Protein AF-A0A5B7B7V0-F1 (afdb_monomer)

Solvent-accessible surface area (backbone atoms only — not comparable to full-atom values): 12268 Å² total; per-residue (Å²): 133,89,90,82,92,86,88,84,83,76,80,81,76,67,86,76,75,81,73,83,50,69,68,58,54,51,52,48,46,51,50,31,51,53,48,40,46,51,37,40,53,49,65,74,68,62,72,91,55,69,69,63,52,53,52,39,42,51,50,38,41,51,34,27,50,54,42,43,52,53,48,51,54,25,44,77,69,65,60,34,46,66,50,50,47,60,59,25,66,42,49,67,51,42,58,43,50,74,74,48,63,55,96,53,45,32,54,52,35,44,45,57,39,52,50,28,29,33,40,39,72,60,61,34,74,69,58,62,66,47,55,48,38,30,46,75,46,41,44,65,57,34,42,73,22,35,39,53,46,63,70,77,35,90,83,61,59,65,65,52,37,25,50,6,43,27,45,50,44,74,68,44,60,66,74,59,35,50,57,53,46,55,55,47,50,60,47,38,77,75,50,48,88,35,28,74,72,40,60,70,41,45,56,52,50,51,48,60,60,52,53,54,48,51,58,57,63,76,73,108

InterPro domains:
  IPR038920 At3g056750-like [PTHR31060] (1-217)
  IPR058039 At3g05675-like, ankyrin-like domain [PF25553] (16-212)

Sequence (220 aa):
SRLLREDTSQPNNYSNRLDISKDTLYHLCHRCLSALILCLSEATCVDESRQDRGVLMGEIAREADNMQWIVDILIDKKMGDEFVKLWADQKELAILHSKIPTMYRHEISRITAQLCIAIGRGHILVPKDTRYSLLSTWLEALYEDFGWMRRACRSIDKKLVEDGLSQTILTLPLPQQQAILLNWF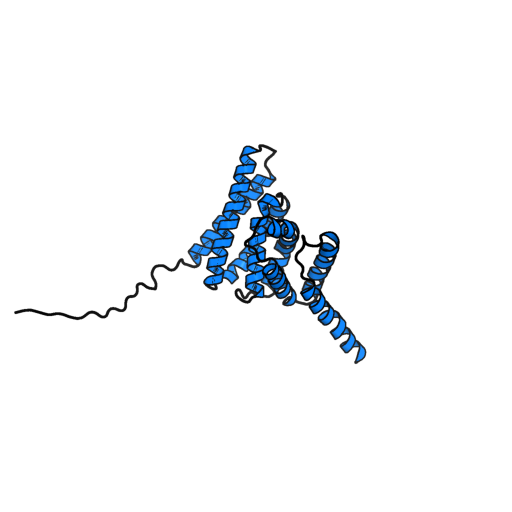DRFLNKGDDCPNIQRAFEVWWRRAFIRQYVAESQL

Foldseek 3Di:
DDDDDDDDDDPPPVVVPPDDDPVNLVVLLVVLVVLLLVLLVCLLVDDDPVVVNVVSLVSNLVSLVSNLVSLVVCLVVLNCQVVLQVQLPPQSSLVSLVRDPLLSNLSNLVSLLVVLLCVLVVSHDYDLVSLLSSCVRRVVVNFQNQLVCVPVDPPDDLVSSLSSNLSSLLPHPLVSNVVVLVVLVVSCVVPPPSGRPNVVSVVVSVCVPPVVVVVVVVVD

Structure (mmCIF, N/CA/C/O backbone):
data_AF-A0A5B7B7V0-F1
#
_entry.id   AF-A0A5B7B7V0-F1
#
loop_
_atom_site.group_PDB
_atom_site.id
_atom_site.type_symbol
_atom_site.label_atom_id
_atom_site.label_alt_id
_atom_site.label_comp_id
_atom_site.label_asym_id
_atom_site.label_entity_id
_atom_site.label_seq_id
_atom_site.pdbx_PDB_ins_code
_atom_site.Cartn_x
_atom_site.Cartn_y
_atom_site.Cartn_z
_atom_site.occupancy
_atom_site.B_iso_or_equiv
_atom_site.auth_seq_id
_atom_site.auth_comp_id
_atom_site.auth_asym_id
_atom_site.auth_atom_id
_atom_site.pdbx_PDB_model_num
ATOM 1 N N . SER A 1 1 ? 38.776 -30.458 58.901 1.00 41.88 1 SER A N 1
ATOM 2 C CA . SER A 1 1 ? 37.794 -30.793 57.849 1.00 41.88 1 SER A CA 1
ATOM 3 C C . SER A 1 1 ? 36.673 -29.775 57.928 1.00 41.88 1 SER A C 1
ATOM 5 O O . SER A 1 1 ? 36.082 -29.704 58.989 1.00 41.88 1 SER A O 1
ATOM 7 N N . ARG A 1 2 ? 36.458 -28.789 57.042 1.00 46.88 2 ARG A N 1
ATOM 8 C CA . ARG A 1 2 ? 36.319 -28.751 55.566 1.00 46.88 2 ARG A CA 1
ATOM 9 C C . ARG A 1 2 ? 35.340 -29.789 55.001 1.00 46.88 2 ARG A C 1
ATOM 11 O O . ARG A 1 2 ? 35.574 -30.966 55.255 1.00 46.88 2 ARG A O 1
ATOM 18 N N . LEU A 1 3 ? 34.410 -29.279 54.160 1.00 43.53 3 LEU A N 1
ATOM 19 C CA . LEU A 1 3 ? 33.407 -29.908 53.254 1.00 43.53 3 LEU A CA 1
ATOM 20 C C . LEU A 1 3 ? 31.960 -29.852 53.809 1.00 43.53 3 LEU A C 1
ATOM 22 O O . LEU A 1 3 ? 31.780 -30.257 54.947 1.00 43.53 3 LEU A O 1
ATOM 26 N N . LEU A 1 4 ? 30.888 -29.365 53.150 1.00 43.78 4 LEU A N 1
ATOM 27 C CA . LEU A 1 4 ? 30.524 -28.882 51.787 1.00 43.78 4 LEU A CA 1
ATOM 28 C C . LEU A 1 4 ? 29.305 -27.922 51.955 1.00 43.78 4 LEU A C 1
ATOM 30 O O . LEU A 1 4 ? 28.481 -28.182 52.821 1.00 43.78 4 LEU A O 1
ATOM 34 N N . ARG A 1 5 ? 29.235 -26.710 51.382 1.00 47.81 5 ARG A N 1
ATOM 35 C CA . ARG A 1 5 ? 28.864 -26.298 50.004 1.00 47.81 5 ARG A CA 1
ATOM 36 C C . ARG A 1 5 ? 27.414 -26.632 49.593 1.00 47.81 5 ARG A C 1
ATOM 38 O O . ARG A 1 5 ? 27.179 -27.761 49.200 1.00 47.81 5 ARG A O 1
ATOM 45 N N . GLU A 1 6 ? 26.539 -25.617 49.563 1.00 38.47 6 GLU A N 1
ATOM 46 C CA . GLU A 1 6 ? 25.625 -25.302 48.439 1.00 38.47 6 GLU A CA 1
ATOM 47 C C . GLU A 1 6 ? 24.876 -23.976 48.692 1.00 38.47 6 GLU A C 1
ATOM 49 O O . GLU A 1 6 ? 23.805 -23.948 49.282 1.00 38.47 6 GLU A O 1
ATOM 54 N N . ASP A 1 7 ? 25.456 -22.864 48.232 1.00 43.84 7 ASP A N 1
ATOM 55 C CA . ASP A 1 7 ? 24.708 -21.641 47.919 1.00 43.84 7 ASP A CA 1
ATOM 56 C C . ASP A 1 7 ? 24.682 -21.536 46.396 1.00 43.84 7 ASP A C 1
ATOM 58 O O . ASP A 1 7 ? 25.702 -21.250 45.760 1.00 43.84 7 ASP A O 1
ATOM 62 N N . THR A 1 8 ? 23.550 -21.846 45.767 1.00 48.00 8 THR A N 1
ATOM 63 C CA . THR A 1 8 ? 23.355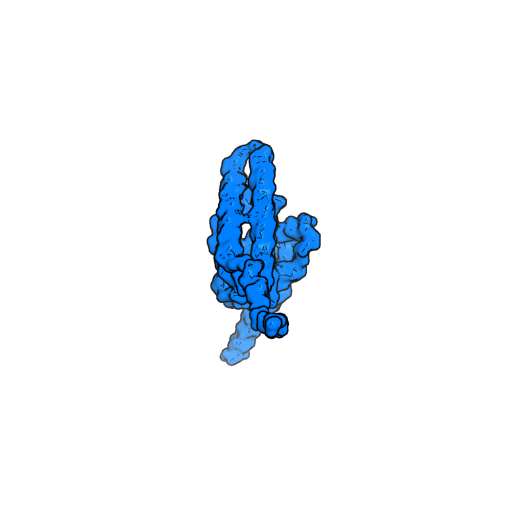 -21.568 44.338 1.00 48.00 8 THR A CA 1
ATOM 64 C C . THR A 1 8 ? 21.881 -21.357 44.029 1.00 48.00 8 THR A C 1
ATOM 66 O O . THR A 1 8 ? 21.155 -22.268 43.654 1.00 48.00 8 THR A O 1
ATOM 69 N N . SER A 1 9 ? 21.448 -20.106 44.127 1.00 42.56 9 SER A N 1
ATOM 70 C CA . SER A 1 9 ? 20.247 -19.638 43.440 1.00 42.56 9 SER A CA 1
ATOM 71 C C . SER A 1 9 ? 20.437 -18.181 43.029 1.00 42.56 9 SER A C 1
ATOM 73 O O . SER A 1 9 ? 19.823 -17.268 43.574 1.00 42.56 9 SER A O 1
ATOM 75 N N . GLN A 1 10 ? 21.327 -17.961 42.058 1.00 45.53 10 GLN A N 1
ATOM 76 C CA . GLN A 1 10 ? 21.197 -16.805 41.175 1.00 45.53 10 GLN A CA 1
ATOM 77 C C . GLN A 1 10 ? 20.110 -17.143 40.146 1.00 45.53 10 GLN A C 1
ATOM 79 O O . GLN A 1 10 ? 20.231 -18.169 39.470 1.00 45.53 10 GLN A O 1
ATOM 84 N N . PRO A 1 11 ? 19.053 -16.328 39.996 1.00 44.31 11 PRO A N 1
ATOM 85 C CA . PRO A 1 11 ? 18.136 -16.506 38.890 1.00 44.31 11 PRO A CA 1
ATOM 86 C C . PRO A 1 11 ? 18.894 -16.200 37.600 1.00 44.31 11 PRO A C 1
ATOM 88 O O . PRO A 1 11 ? 19.495 -15.137 37.442 1.00 44.31 11 PRO A O 1
ATOM 91 N N . ASN A 1 12 ? 18.874 -17.177 36.699 1.00 44.22 12 ASN A N 1
ATOM 92 C CA . ASN A 1 12 ? 19.420 -17.121 35.352 1.00 44.22 12 ASN A CA 1
ATOM 93 C C . ASN A 1 12 ? 18.866 -15.893 34.607 1.00 44.22 12 ASN A C 1
ATOM 95 O O . ASN A 1 12 ? 17.813 -15.946 33.978 1.00 44.22 12 ASN A O 1
ATOM 99 N N . ASN A 1 13 ? 19.602 -14.785 34.637 1.00 46.94 13 ASN A N 1
ATOM 100 C CA . ASN A 1 13 ? 19.288 -13.560 33.901 1.00 46.94 13 ASN A CA 1
ATOM 101 C C . ASN A 1 13 ? 19.792 -13.642 32.442 1.00 46.94 13 ASN A C 1
ATOM 103 O O . ASN A 1 13 ? 20.294 -12.672 31.879 1.00 46.94 13 ASN A O 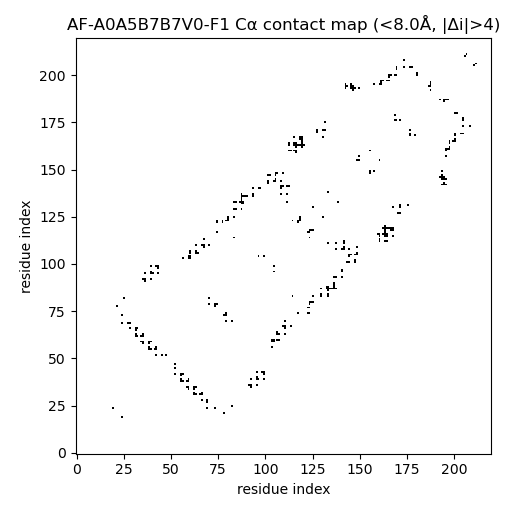1
ATOM 107 N N . TYR A 1 14 ? 19.710 -14.829 31.828 1.00 44.94 14 TYR A N 1
ATOM 108 C CA . TYR A 1 14 ? 20.136 -15.067 30.442 1.00 44.94 14 TYR A CA 1
ATOM 109 C C .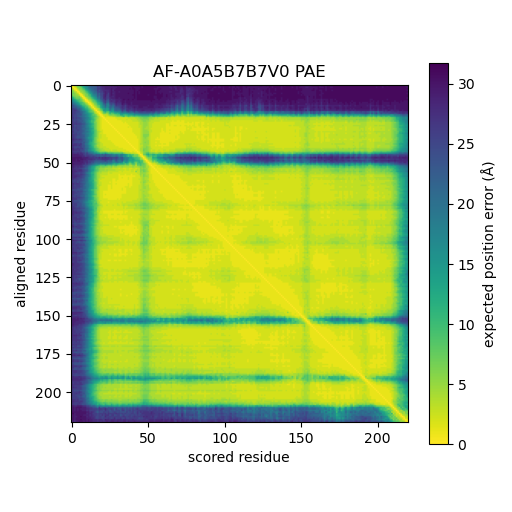 TYR A 1 14 ? 19.028 -14.798 29.418 1.00 44.94 14 TYR A C 1
ATOM 111 O O . TYR A 1 14 ? 19.318 -14.693 28.228 1.00 44.94 14 TYR A O 1
ATOM 119 N N . SER A 1 15 ? 17.782 -14.612 29.860 1.00 46.97 15 SER A N 1
ATOM 120 C CA . SER A 1 15 ? 16.643 -14.357 28.969 1.00 46.97 15 SER A CA 1
ATOM 121 C C . SER A 1 15 ? 16.596 -12.931 28.405 1.00 46.97 15 SER A C 1
ATOM 123 O O . SER A 1 15 ? 15.812 -12.672 27.504 1.00 46.97 15 SER A O 1
ATOM 125 N N . ASN A 1 16 ? 17.446 -12.018 28.891 1.00 48.81 16 ASN A N 1
ATOM 126 C CA . ASN A 1 16 ? 17.472 -10.612 28.462 1.00 48.81 16 ASN A CA 1
ATOM 127 C C . ASN A 1 16 ? 18.626 -10.269 27.497 1.00 48.81 16 ASN A C 1
ATOM 129 O O . ASN A 1 16 ? 18.821 -9.101 27.174 1.00 48.81 16 ASN A O 1
ATOM 133 N N . ARG A 1 17 ? 19.444 -11.247 27.069 1.00 47.50 17 ARG A N 1
ATOM 134 C CA . ARG A 1 17 ? 20.754 -10.973 26.435 1.00 47.50 17 ARG A CA 1
ATOM 135 C C . ARG A 1 17 ? 20.828 -11.190 24.919 1.00 47.50 17 ARG A C 1
ATOM 137 O O . ARG A 1 17 ? 21.911 -11.062 24.358 1.00 47.50 17 ARG A O 1
ATOM 144 N N . LEU A 1 18 ? 19.727 -11.544 24.258 1.00 61.81 18 LEU A N 1
ATOM 145 C CA . LEU A 1 18 ? 19.710 -11.824 22.812 1.00 61.81 18 LEU A CA 1
ATOM 146 C C . LEU A 1 18 ? 18.534 -11.158 22.083 1.00 61.81 18 LEU A C 1
ATOM 148 O O . LEU A 1 18 ? 18.165 -11.592 20.995 1.00 61.81 18 LEU A O 1
ATOM 152 N N . ASP A 1 19 ? 17.936 -10.117 22.665 1.00 72.06 19 ASP A N 1
ATOM 153 C CA . ASP A 1 19 ? 16.892 -9.369 21.972 1.00 72.06 19 ASP A CA 1
ATOM 154 C C . ASP A 1 19 ? 17.524 -8.297 21.069 1.00 72.06 19 ASP A C 1
ATOM 156 O O . ASP A 1 19 ? 18.282 -7.444 21.535 1.00 72.06 19 ASP A O 1
ATOM 160 N N . ILE A 1 20 ? 17.259 -8.358 19.760 1.00 81.69 20 ILE A N 1
ATOM 161 C CA . ILE A 1 20 ? 17.696 -7.316 18.817 1.00 81.69 20 ILE A CA 1
ATOM 162 C C . ILE A 1 20 ? 16.968 -6.021 19.183 1.00 81.69 20 ILE A C 1
ATOM 164 O O . ILE A 1 20 ? 15.735 -5.986 19.155 1.00 81.69 20 ILE A O 1
ATOM 168 N N . SER A 1 21 ? 17.728 -4.967 19.498 1.00 91.31 21 SER A N 1
ATOM 169 C CA . SER A 1 21 ? 17.163 -3.679 19.900 1.00 91.31 21 SER A CA 1
ATOM 170 C C . SER A 1 21 ? 16.343 -3.032 18.782 1.00 91.31 21 SER A C 1
ATOM 172 O O . SER A 1 21 ? 16.646 -3.184 17.594 1.00 91.31 21 SER A O 1
ATOM 174 N N . LYS A 1 22 ? 15.336 -2.242 19.177 1.00 93.50 22 LYS A N 1
ATOM 175 C CA . LYS A 1 22 ? 14.542 -1.409 18.265 1.00 93.50 22 LYS A CA 1
ATOM 176 C C . LYS A 1 22 ? 15.440 -0.550 17.370 1.00 93.50 22 LYS A C 1
ATOM 178 O O . LYS A 1 22 ? 15.277 -0.570 16.156 1.00 93.50 22 LYS A O 1
ATOM 183 N N . ASP A 1 23 ? 16.436 0.117 17.953 1.00 94.69 23 ASP A N 1
ATOM 184 C CA . ASP A 1 23 ? 17.369 0.979 17.215 1.00 94.69 23 ASP A CA 1
ATOM 185 C C . ASP A 1 23 ? 18.132 0.222 16.125 1.00 94.69 23 ASP A C 1
ATOM 187 O O . ASP A 1 23 ? 18.317 0.736 15.025 1.00 94.69 23 ASP A O 1
ATOM 191 N N . THR A 1 24 ? 18.527 -1.027 16.396 1.00 96.12 24 THR A N 1
ATOM 192 C CA . THR A 1 24 ? 19.207 -1.863 15.400 1.00 96.12 24 THR A CA 1
ATOM 193 C C . THR A 1 24 ? 18.275 -2.187 14.234 1.00 96.12 24 THR A C 1
ATOM 195 O O . THR A 1 24 ? 18.685 -2.068 13.081 1.00 96.12 24 THR A O 1
ATOM 198 N N . LEU A 1 25 ? 17.018 -2.556 14.510 1.00 96.94 25 LEU A N 1
ATOM 199 C CA . LEU A 1 25 ? 16.033 -2.854 13.462 1.00 96.94 25 LEU A CA 1
ATOM 200 C C . LEU A 1 25 ? 15.745 -1.620 12.602 1.00 96.94 25 LEU A C 1
ATOM 202 O O . LEU A 1 25 ? 15.796 -1.707 11.379 1.00 96.94 25 LEU A O 1
ATOM 206 N N . TYR A 1 26 ? 15.526 -0.456 13.218 1.00 97.94 26 TYR A N 1
ATOM 207 C CA . TYR A 1 26 ? 15.279 0.781 12.472 1.00 97.94 26 TYR A CA 1
ATOM 208 C C . TYR A 1 26 ? 16.511 1.256 11.700 1.00 97.94 26 TYR A C 1
ATOM 210 O O . TYR A 1 26 ? 16.376 1.717 10.569 1.00 97.94 26 TYR A O 1
ATOM 218 N N . HIS A 1 27 ? 17.720 1.079 12.237 1.00 97.75 27 HIS A N 1
ATOM 219 C CA . HIS A 1 27 ? 18.949 1.326 11.485 1.00 97.75 27 HIS A CA 1
ATOM 220 C C . HIS A 1 27 ? 19.031 0.445 10.226 1.00 97.75 27 HIS A C 1
ATOM 222 O O . HIS A 1 27 ? 19.395 0.935 9.157 1.00 97.75 27 HIS A O 1
ATOM 228 N N . LEU A 1 28 ? 18.652 -0.835 10.318 1.00 97.81 28 LEU A N 1
ATOM 229 C CA . LEU A 1 28 ? 18.581 -1.722 9.154 1.00 97.81 28 LEU A CA 1
ATOM 230 C C . LEU A 1 28 ? 17.501 -1.271 8.157 1.00 97.81 28 LEU A C 1
ATOM 232 O O . LEU A 1 28 ? 17.800 -1.197 6.967 1.00 97.81 28 LEU A O 1
ATOM 236 N N . CYS A 1 29 ? 16.313 -0.866 8.624 1.00 98.19 29 CYS A N 1
ATOM 237 C CA . CYS A 1 29 ? 15.287 -0.266 7.763 1.00 98.19 29 CYS A CA 1
ATOM 238 C C . CYS A 1 29 ? 15.835 0.945 6.998 1.00 98.19 29 CYS A C 1
ATOM 240 O O . CYS A 1 29 ? 15.709 1.021 5.780 1.00 98.19 29 CYS A O 1
ATOM 242 N N . HIS A 1 30 ? 16.490 1.883 7.686 1.00 98.31 30 HIS A N 1
ATOM 243 C CA . HIS A 1 30 ? 17.065 3.064 7.043 1.00 98.31 30 HIS A CA 1
ATOM 244 C C . HIS A 1 30 ? 18.136 2.705 6.012 1.00 98.31 30 HIS A C 1
ATOM 246 O O . HIS A 1 30 ? 18.186 3.323 4.951 1.00 98.31 30 HIS A O 1
ATOM 252 N N . ARG A 1 31 ? 18.964 1.687 6.276 1.00 98.19 31 ARG A N 1
ATOM 253 C CA . ARG A 1 31 ? 19.949 1.202 5.300 1.00 98.19 31 ARG A CA 1
ATOM 254 C C . ARG A 1 31 ? 19.288 0.633 4.047 1.00 98.19 31 ARG A C 1
ATOM 256 O O . ARG A 1 31 ? 19.674 1.035 2.952 1.00 98.19 31 ARG A O 1
ATOM 263 N N . CYS A 1 32 ? 18.295 -0.245 4.198 1.00 98.00 32 CYS A N 1
ATOM 264 C CA . CYS A 1 32 ? 17.557 -0.804 3.062 1.00 98.00 32 CYS A CA 1
ATOM 265 C C . CYS A 1 32 ? 16.828 0.297 2.280 1.00 98.00 32 CYS A C 1
ATOM 267 O O . CYS A 1 32 ? 16.868 0.314 1.054 1.00 98.00 32 CYS A O 1
ATOM 269 N N . LEU A 1 33 ? 16.225 1.268 2.972 1.00 98.12 33 LEU A N 1
ATOM 270 C CA . LEU A 1 33 ? 15.544 2.397 2.343 1.00 98.12 33 LEU A CA 1
ATOM 271 C C . LEU A 1 33 ? 16.499 3.265 1.509 1.00 98.12 33 LEU A C 1
ATOM 273 O O . LEU A 1 33 ? 16.205 3.559 0.353 1.00 98.12 33 LEU A O 1
ATOM 277 N N . SER A 1 34 ? 17.651 3.645 2.069 1.00 98.06 34 SER A N 1
ATOM 278 C CA . SER A 1 34 ? 18.664 4.423 1.347 1.00 98.06 34 SER A CA 1
ATOM 279 C C . SER A 1 34 ? 19.198 3.670 0.128 1.00 98.06 34 SER A C 1
ATOM 281 O O . SER A 1 34 ? 19.366 4.266 -0.933 1.00 98.06 34 SER A O 1
ATOM 283 N N . ALA A 1 35 ? 19.426 2.360 0.260 1.00 97.44 35 ALA A N 1
ATOM 284 C CA . ALA A 1 35 ? 19.857 1.520 -0.850 1.00 97.44 35 ALA A CA 1
ATOM 285 C C . ALA A 1 35 ? 18.787 1.434 -1.950 1.00 97.44 35 ALA A C 1
ATOM 287 O O . ALA A 1 35 ? 19.118 1.601 -3.120 1.00 97.44 35 ALA A O 1
ATOM 288 N N . LEU A 1 36 ? 17.507 1.264 -1.593 1.00 97.38 36 LEU A N 1
ATOM 289 C CA . LEU A 1 36 ? 16.397 1.289 -2.551 1.00 97.38 36 LEU A CA 1
ATOM 290 C C . LEU A 1 36 ? 16.338 2.617 -3.312 1.00 97.38 36 LEU A C 1
ATOM 292 O O . LEU A 1 36 ? 16.271 2.611 -4.537 1.00 97.38 36 LEU A O 1
ATOM 296 N N . ILE A 1 37 ? 16.401 3.754 -2.613 1.00 96.75 37 ILE A N 1
ATOM 297 C CA . ILE A 1 37 ? 16.378 5.076 -3.257 1.00 96.75 37 ILE A CA 1
ATOM 298 C C . ILE A 1 37 ? 17.537 5.213 -4.250 1.00 96.75 37 ILE A C 1
ATOM 300 O O . ILE A 1 37 ? 17.313 5.625 -5.388 1.00 96.75 37 ILE A O 1
ATOM 304 N N . LEU A 1 38 ? 18.751 4.822 -3.849 1.00 95.38 38 LEU A N 1
ATOM 305 C CA . LEU A 1 38 ? 19.929 4.870 -4.714 1.00 95.38 38 LEU A CA 1
ATOM 306 C C . LEU A 1 38 ? 19.751 3.985 -5.956 1.00 95.38 38 LEU A C 1
ATOM 308 O O . LEU A 1 38 ? 19.850 4.482 -7.076 1.00 95.38 38 LEU A O 1
ATOM 312 N N . CYS A 1 39 ? 19.402 2.709 -5.764 1.00 94.75 39 CYS A N 1
ATOM 313 C CA . CYS A 1 39 ? 19.259 1.746 -6.856 1.00 94.75 39 CYS A CA 1
ATOM 314 C C . CYS A 1 39 ? 18.173 2.168 -7.851 1.00 94.75 39 CYS A C 1
ATOM 316 O O . CYS A 1 39 ? 18.360 2.060 -9.063 1.00 94.75 39 CYS A O 1
ATOM 318 N N . LEU A 1 40 ? 17.026 2.652 -7.359 1.00 94.75 40 LEU A N 1
ATOM 319 C CA . LEU A 1 40 ? 15.948 3.109 -8.232 1.00 94.75 40 LEU A CA 1
ATOM 320 C C . LEU A 1 40 ? 16.326 4.403 -8.956 1.00 94.75 40 LEU A C 1
ATOM 322 O O . LEU A 1 40 ? 16.016 4.535 -10.136 1.00 94.75 40 LEU A O 1
ATOM 326 N N . SER A 1 41 ? 17.000 5.339 -8.286 1.00 94.12 41 SER A N 1
ATOM 327 C CA . SER A 1 41 ? 17.479 6.572 -8.916 1.00 94.12 41 SER A CA 1
ATOM 328 C C . SER A 1 41 ? 18.424 6.260 -10.077 1.00 94.12 41 SER A C 1
ATOM 330 O O . SER A 1 41 ? 18.179 6.690 -11.207 1.00 94.12 41 SER A O 1
ATOM 332 N N . GLU A 1 42 ? 19.427 5.411 -9.846 1.00 92.12 42 GLU A N 1
ATOM 333 C CA . GLU A 1 42 ? 20.353 4.954 -10.886 1.00 92.12 42 GLU A CA 1
ATOM 334 C C . GLU A 1 42 ? 19.614 4.234 -12.018 1.00 92.12 42 GLU A C 1
ATOM 336 O O . GLU A 1 42 ? 19.773 4.583 -13.188 1.00 92.12 42 GLU A O 1
ATOM 341 N N . ALA A 1 43 ? 18.703 3.317 -11.690 1.00 90.19 43 ALA A N 1
ATOM 342 C CA . ALA A 1 43 ? 17.913 2.601 -12.687 1.00 90.19 43 ALA A CA 1
ATOM 343 C C . ALA A 1 43 ? 17.016 3.506 -13.552 1.00 90.19 43 ALA A C 1
ATOM 345 O O . ALA A 1 43 ? 16.651 3.111 -14.662 1.00 90.19 43 ALA A O 1
ATOM 346 N N . THR A 1 44 ? 16.653 4.700 -13.069 1.00 88.75 44 THR A N 1
ATOM 347 C CA . THR A 1 44 ? 15.912 5.698 -13.859 1.00 88.75 44 THR A CA 1
ATOM 348 C C . THR A 1 44 ? 16.798 6.585 -14.734 1.00 88.75 44 THR A C 1
ATOM 350 O O . THR A 1 44 ? 16.276 7.218 -15.650 1.00 88.75 44 THR A O 1
ATOM 353 N N . CYS A 1 45 ? 18.109 6.621 -14.479 1.00 82.19 45 CYS A N 1
ATOM 354 C CA . CYS A 1 45 ? 19.079 7.465 -15.182 1.00 82.19 45 CYS A CA 1
ATOM 355 C C . CYS A 1 45 ? 19.915 6.706 -16.230 1.00 82.19 45 CYS A C 1
ATOM 357 O O . CYS A 1 45 ? 20.429 7.332 -17.154 1.00 82.19 45 CYS A O 1
ATOM 359 N N . VAL A 1 46 ? 20.088 5.388 -16.086 1.00 68.88 46 VAL A N 1
ATOM 360 C CA . VAL A 1 46 ? 20.965 4.577 -16.950 1.00 68.88 46 VAL A CA 1
ATOM 361 C C . VAL A 1 46 ? 20.342 4.333 -18.333 1.00 68.88 46 VAL A C 1
ATOM 363 O O . VAL A 1 46 ? 19.264 3.744 -18.446 1.00 68.88 46 VAL A O 1
ATOM 366 N N . ASP A 1 47 ? 21.065 4.746 -19.379 1.00 60.62 47 ASP A N 1
ATOM 367 C CA . ASP A 1 47 ? 20.827 4.374 -20.781 1.00 60.62 47 ASP A CA 1
ATOM 368 C C . ASP A 1 47 ? 21.307 2.927 -21.029 1.00 60.62 47 ASP A C 1
ATOM 370 O O . ASP A 1 47 ? 22.237 2.474 -20.370 1.00 60.62 47 ASP A O 1
ATOM 374 N N . GLU A 1 48 ? 20.651 2.180 -21.921 1.00 55.06 48 GLU A N 1
ATOM 375 C CA . GLU A 1 48 ? 20.483 0.708 -21.914 1.00 55.06 48 GLU A CA 1
ATOM 376 C C . GLU A 1 48 ? 21.738 -0.225 -21.914 1.00 55.06 48 GLU A C 1
ATOM 378 O O . GLU A 1 48 ? 21.816 -1.178 -22.699 1.00 55.06 48 GLU A O 1
ATOM 383 N N . SER A 1 49 ? 22.705 -0.090 -20.998 1.00 60.44 49 SER A N 1
ATOM 384 C CA . SER A 1 49 ? 23.655 -1.174 -20.708 1.00 60.44 49 SER A CA 1
ATOM 385 C C . SER A 1 49 ? 22.924 -2.279 -19.928 1.00 60.44 49 SER A C 1
ATOM 387 O O . SER A 1 49 ? 22.686 -2.227 -18.720 1.00 60.44 49 SER A O 1
ATOM 389 N N . ARG A 1 50 ? 22.504 -3.327 -20.645 1.00 62.38 50 ARG A N 1
ATOM 390 C CA . ARG A 1 50 ? 21.721 -4.450 -20.088 1.00 62.38 50 ARG A CA 1
ATOM 391 C C . ARG A 1 50 ? 22.363 -5.131 -18.867 1.00 62.38 50 ARG A C 1
ATOM 393 O O . ARG A 1 50 ? 21.634 -5.708 -18.062 1.00 62.38 50 ARG A O 1
ATOM 400 N N . GLN A 1 51 ? 23.691 -5.076 -18.737 1.00 62.97 51 GLN A N 1
ATOM 401 C CA . GLN A 1 51 ? 24.443 -5.732 -17.663 1.00 62.97 51 GLN A CA 1
ATOM 402 C C . GLN A 1 51 ? 24.252 -5.026 -16.308 1.00 62.97 51 GLN A C 1
ATOM 404 O O . GLN A 1 51 ? 23.908 -5.687 -15.330 1.00 62.97 51 GLN A O 1
ATOM 409 N N . ASP A 1 52 ? 24.393 -3.698 -16.260 1.00 75.50 52 ASP A N 1
ATOM 410 C CA . ASP A 1 52 ? 24.306 -2.921 -15.011 1.00 75.50 52 ASP A CA 1
ATOM 411 C C . ASP A 1 52 ? 22.863 -2.858 -14.505 1.00 75.50 52 ASP A C 1
ATOM 413 O O . ASP A 1 52 ? 22.591 -2.984 -13.311 1.00 75.50 52 ASP A O 1
ATOM 417 N N . ARG A 1 53 ? 21.903 -2.790 -15.437 1.00 80.75 53 ARG A N 1
ATOM 418 C CA . ARG A 1 53 ? 20.477 -2.824 -15.108 1.00 80.75 53 ARG A CA 1
ATOM 419 C C . ARG A 1 53 ? 20.087 -4.121 -14.399 1.00 80.75 53 ARG A C 1
ATOM 421 O O . ARG A 1 53 ? 19.328 -4.072 -13.439 1.00 80.75 53 ARG A O 1
ATOM 428 N N . GLY A 1 54 ? 20.599 -5.271 -14.842 1.00 84.81 54 GLY A N 1
ATOM 429 C CA . GLY A 1 54 ? 20.318 -6.561 -14.203 1.00 84.81 54 GLY A CA 1
ATOM 430 C C . GLY A 1 54 ? 20.800 -6.623 -12.752 1.00 84.81 54 GLY A C 1
ATOM 431 O O . GLY A 1 54 ? 20.077 -7.129 -11.893 1.00 84.81 54 GLY A O 1
ATOM 432 N N . VAL A 1 55 ? 21.979 -6.056 -12.477 1.00 88.56 55 VAL A N 1
ATOM 433 C CA . VAL A 1 55 ? 22.534 -5.948 -11.119 1.00 88.56 55 VAL A CA 1
ATOM 434 C C . VAL A 1 55 ? 21.647 -5.055 -10.254 1.00 88.56 55 VAL A C 1
ATOM 436 O O . VAL A 1 55 ? 21.181 -5.513 -9.213 1.00 88.56 55 VAL A O 1
ATOM 439 N N . LEU A 1 56 ? 21.311 -3.850 -10.731 1.00 90.69 56 LEU A N 1
ATOM 440 C CA . LEU A 1 56 ? 20.429 -2.921 -10.015 1.00 90.69 56 LEU A CA 1
ATOM 441 C C . LEU A 1 56 ? 19.068 -3.548 -9.697 1.00 90.69 56 LEU A C 1
ATOM 443 O O . LEU A 1 56 ? 18.584 -3.442 -8.575 1.00 90.69 56 LEU A O 1
ATOM 447 N N . MET A 1 57 ? 18.448 -4.252 -10.652 1.00 90.75 57 MET A N 1
ATOM 448 C CA . MET A 1 57 ? 17.160 -4.912 -10.405 1.00 90.75 57 MET A CA 1
ATOM 449 C C . MET A 1 57 ? 17.275 -6.021 -9.345 1.00 90.75 57 MET A C 1
ATOM 451 O O . MET A 1 57 ? 16.357 -6.202 -8.544 1.00 90.75 57 MET A O 1
ATOM 455 N N . GLY A 1 58 ? 18.395 -6.752 -9.322 1.00 92.25 58 GLY A N 1
ATOM 456 C CA . GLY A 1 58 ? 18.682 -7.745 -8.287 1.00 92.25 58 GLY A CA 1
ATOM 457 C C . GLY A 1 58 ? 18.863 -7.120 -6.902 1.00 92.25 58 GLY A C 1
ATOM 458 O O . GLY A 1 58 ? 18.356 -7.656 -5.917 1.00 92.25 58 GLY A O 1
ATOM 459 N N . GLU A 1 59 ? 19.530 -5.968 -6.822 1.00 93.94 59 GLU A N 1
ATOM 460 C CA . GLU A 1 59 ? 19.683 -5.216 -5.573 1.00 93.94 59 GLU A CA 1
ATOM 461 C C . GLU A 1 59 ? 18.347 -4.668 -5.071 1.00 93.94 59 GLU A C 1
ATOM 463 O O . GLU A 1 59 ? 18.031 -4.844 -3.897 1.00 93.94 59 GLU A O 1
ATOM 468 N N . ILE A 1 60 ? 17.510 -4.114 -5.955 1.00 94.94 60 ILE A N 1
ATOM 469 C CA . ILE A 1 60 ? 16.155 -3.657 -5.609 1.00 94.94 60 ILE A CA 1
ATOM 470 C C . ILE A 1 60 ? 15.341 -4.789 -4.978 1.00 94.94 60 ILE A C 1
ATOM 472 O O . ILE A 1 60 ? 14.757 -4.607 -3.908 1.00 94.94 60 ILE A O 1
ATOM 476 N N . ALA A 1 61 ? 15.317 -5.961 -5.618 1.00 93.62 61 ALA A N 1
ATOM 477 C CA . ALA A 1 61 ? 14.584 -7.113 -5.106 1.00 93.62 61 ALA A CA 1
ATOM 478 C C . ALA A 1 61 ? 15.125 -7.569 -3.742 1.00 93.62 61 ALA A C 1
ATOM 480 O O . ALA A 1 61 ? 14.344 -7.808 -2.822 1.00 93.62 61 ALA A O 1
ATOM 481 N N . ARG A 1 62 ? 16.455 -7.632 -3.586 1.00 95.69 62 ARG A N 1
ATOM 482 C CA . ARG A 1 62 ? 17.105 -8.028 -2.328 1.00 95.69 62 ARG A CA 1
ATOM 483 C C . ARG A 1 62 ? 16.788 -7.062 -1.190 1.00 95.69 62 ARG A C 1
ATOM 485 O O . ARG A 1 62 ? 16.448 -7.505 -0.099 1.00 95.69 62 ARG A O 1
ATOM 492 N N . GLU A 1 63 ? 16.901 -5.755 -1.416 1.00 97.62 63 GLU A N 1
ATOM 493 C CA . GLU A 1 63 ? 16.641 -4.768 -0.364 1.00 97.62 63 GLU A CA 1
ATOM 494 C C . GLU A 1 63 ? 15.153 -4.683 -0.001 1.00 97.62 63 GLU A C 1
ATOM 496 O O . GLU A 1 63 ? 14.821 -4.470 1.165 1.00 97.62 63 GLU A O 1
ATOM 501 N N . ALA A 1 64 ? 14.250 -4.914 -0.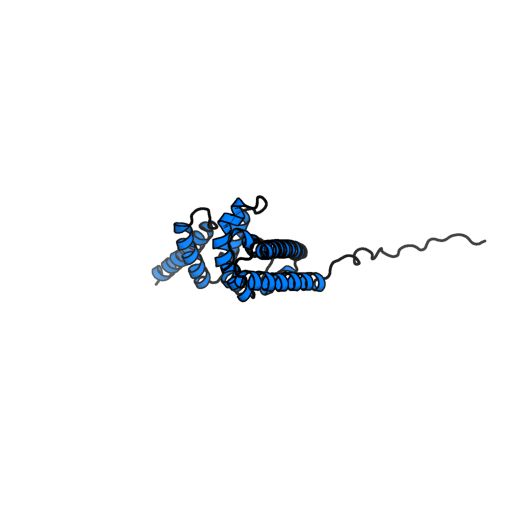959 1.00 96.56 64 ALA A N 1
ATOM 502 C CA . ALA A 1 64 ? 12.822 -5.024 -0.680 1.00 96.56 64 ALA A CA 1
ATOM 503 C C . ALA A 1 64 ? 12.478 -6.283 0.141 1.00 96.56 64 ALA A C 1
ATOM 505 O O . ALA A 1 64 ? 11.657 -6.200 1.055 1.00 96.56 64 ALA A O 1
ATOM 506 N N . ASP A 1 65 ? 13.111 -7.425 -0.140 1.00 95.06 65 ASP A N 1
ATOM 507 C CA . ASP A 1 65 ? 12.939 -8.667 0.631 1.00 95.06 65 ASP A CA 1
ATOM 508 C C . ASP A 1 65 ? 13.508 -8.534 2.055 1.00 95.06 65 ASP A C 1
ATOM 510 O O . ASP A 1 65 ? 12.819 -8.818 3.037 1.00 95.06 65 ASP A O 1
ATOM 514 N N . ASN A 1 66 ? 14.717 -7.971 2.185 1.00 97.44 66 ASN A N 1
ATOM 515 C CA . ASN A 1 66 ? 15.314 -7.627 3.479 1.00 97.44 66 ASN A CA 1
ATOM 516 C C . ASN A 1 66 ? 14.375 -6.736 4.303 1.00 97.44 66 ASN A C 1
ATOM 518 O O . ASN A 1 66 ? 14.164 -6.983 5.492 1.00 97.44 66 ASN A O 1
ATOM 522 N N . MET A 1 67 ? 13.797 -5.708 3.673 1.00 97.94 67 MET A N 1
ATOM 523 C CA . MET A 1 67 ? 12.856 -4.811 4.332 1.00 97.94 67 MET A CA 1
ATOM 524 C C . MET A 1 67 ? 11.594 -5.550 4.789 1.00 97.94 67 MET A C 1
ATOM 526 O O . MET A 1 67 ? 11.213 -5.403 5.946 1.00 97.94 67 MET A O 1
ATOM 530 N N . GLN A 1 68 ? 10.966 -6.363 3.928 1.00 96.12 68 GLN A N 1
ATOM 531 C CA . GLN A 1 68 ? 9.786 -7.161 4.297 1.00 96.12 68 GLN A CA 1
ATOM 532 C C . GLN A 1 68 ? 10.057 -8.025 5.535 1.00 96.12 68 GLN A C 1
ATOM 534 O O . GLN A 1 68 ? 9.245 -8.043 6.462 1.00 96.12 68 GLN A O 1
ATOM 539 N N . TRP A 1 69 ? 11.221 -8.676 5.587 1.00 96.69 69 TRP A N 1
ATOM 540 C CA . TRP A 1 69 ? 11.607 -9.504 6.727 1.00 96.69 69 TRP A CA 1
ATOM 541 C C . TRP A 1 69 ? 11.806 -8.693 8.014 1.00 96.69 69 TRP A C 1
ATOM 543 O O . TRP A 1 69 ? 11.321 -9.081 9.077 1.00 96.69 69 TRP A O 1
ATOM 553 N N . ILE A 1 70 ? 12.471 -7.534 7.941 1.00 98.00 70 ILE A N 1
ATOM 554 C CA . ILE A 1 70 ? 12.622 -6.653 9.110 1.00 98.00 70 ILE A CA 1
ATOM 555 C C . ILE A 1 70 ? 11.248 -6.167 9.596 1.00 98.00 70 ILE A C 1
ATOM 557 O O . ILE A 1 70 ? 11.009 -6.101 10.803 1.00 98.00 70 ILE A O 1
ATOM 561 N N . VAL A 1 71 ? 10.328 -5.867 8.677 1.00 97.81 71 VAL A N 1
ATOM 562 C CA . VAL A 1 71 ? 8.958 -5.452 9.003 1.00 97.81 71 VAL A CA 1
ATOM 563 C C . VAL A 1 71 ? 8.177 -6.565 9.699 1.00 97.81 71 VAL A C 1
ATOM 565 O O . VAL A 1 71 ? 7.483 -6.267 10.670 1.00 97.81 71 VAL A O 1
ATOM 568 N N . ASP A 1 72 ? 8.330 -7.829 9.295 1.00 97.00 72 ASP A N 1
ATOM 569 C CA . ASP A 1 72 ? 7.7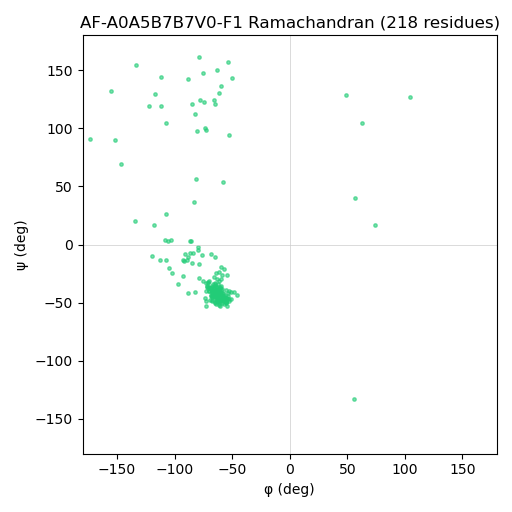35 -8.963 10.019 1.00 97.00 72 ASP A CA 1
ATOM 570 C C . ASP A 1 72 ? 8.228 -9.010 11.473 1.00 97.00 72 ASP A C 1
ATOM 572 O O . ASP A 1 72 ? 7.421 -9.077 12.400 1.00 97.00 72 ASP A O 1
ATOM 576 N N . ILE A 1 73 ? 9.540 -8.850 11.700 1.00 97.19 73 ILE A N 1
ATOM 577 C CA . ILE A 1 73 ? 10.107 -8.799 13.059 1.00 97.19 73 ILE A CA 1
ATOM 578 C C . ILE A 1 73 ? 9.515 -7.627 13.857 1.00 97.19 73 ILE A C 1
ATOM 580 O O . ILE A 1 73 ? 9.195 -7.772 15.040 1.00 97.19 73 ILE A O 1
ATOM 584 N N . LEU A 1 74 ? 9.373 -6.453 13.234 1.00 97.62 74 LEU A N 1
ATOM 585 C CA . LEU A 1 74 ? 8.777 -5.280 13.876 1.00 97.62 74 LEU A CA 1
ATOM 586 C C . LEU A 1 74 ? 7.303 -5.511 14.231 1.00 97.62 74 LEU A C 1
ATOM 588 O O . LEU A 1 74 ? 6.871 -5.082 15.301 1.00 97.62 74 LEU A O 1
ATOM 592 N N . ILE A 1 75 ? 6.536 -6.189 13.375 1.00 96.69 75 ILE A N 1
ATOM 593 C CA . ILE A 1 75 ? 5.137 -6.549 13.634 1.00 96.69 75 ILE A CA 1
ATOM 594 C C . ILE A 1 75 ? 5.049 -7.526 14.807 1.00 96.69 75 ILE A C 1
ATOM 596 O O . ILE A 1 75 ? 4.319 -7.258 15.764 1.00 96.69 75 ILE A O 1
ATOM 600 N N . ASP A 1 76 ? 5.830 -8.606 14.777 1.00 96.12 76 ASP A N 1
ATOM 601 C CA . ASP A 1 76 ? 5.823 -9.649 15.808 1.00 96.12 76 ASP A CA 1
ATOM 602 C C . ASP A 1 76 ? 6.192 -9.092 17.187 1.00 96.12 76 ASP A C 1
ATOM 604 O O . ASP A 1 76 ? 5.594 -9.452 18.206 1.00 96.12 76 ASP A O 1
ATOM 608 N N . LYS A 1 77 ? 7.134 -8.143 17.222 1.00 95.12 77 LYS A N 1
ATOM 609 C CA . LYS A 1 77 ? 7.545 -7.455 18.451 1.00 95.12 77 LYS A CA 1
ATOM 610 C C . LYS A 1 77 ? 6.694 -6.235 18.808 1.00 95.12 77 LYS A C 1
ATOM 612 O O . LYS A 1 77 ? 6.991 -5.573 19.799 1.00 95.12 77 LYS A O 1
ATOM 617 N N . LYS A 1 78 ? 5.639 -5.929 18.044 1.00 95.31 78 LYS A N 1
ATOM 618 C CA . LYS A 1 78 ? 4.753 -4.765 18.252 1.00 95.31 78 LYS A CA 1
ATOM 619 C C . LYS A 1 78 ? 5.497 -3.419 18.263 1.00 95.31 78 LYS A C 1
ATOM 621 O O . LYS A 1 78 ? 5.179 -2.533 19.050 1.00 95.31 78 LYS A O 1
ATOM 626 N N . MET A 1 79 ? 6.481 -3.268 17.380 1.00 95.44 79 MET A N 1
ATOM 627 C CA . MET A 1 79 ? 7.305 -2.062 17.200 1.00 95.44 79 MET A CA 1
ATOM 628 C C . MET A 1 79 ? 7.164 -1.444 15.797 1.00 95.44 79 MET A C 1
ATOM 630 O O . MET A 1 79 ? 8.035 -0.691 15.362 1.00 95.44 79 MET A O 1
ATOM 634 N N . GLY A 1 80 ? 6.116 -1.807 15.051 1.00 96.88 80 GLY A N 1
ATOM 635 C CA . GLY A 1 80 ? 5.941 -1.421 13.646 1.00 96.88 80 GLY A CA 1
ATOM 636 C C . GLY A 1 80 ? 5.260 -0.070 13.398 1.00 96.88 80 GLY A C 1
ATOM 637 O O . GLY A 1 80 ? 5.192 0.362 12.253 1.00 96.88 80 GLY A O 1
ATOM 638 N N . ASP A 1 81 ? 4.742 0.608 14.421 1.00 97.00 81 ASP A N 1
ATOM 639 C CA . ASP A 1 81 ? 3.976 1.854 14.279 1.00 97.00 81 ASP A CA 1
ATOM 640 C C . ASP A 1 81 ? 4.809 3.012 13.701 1.00 97.00 81 ASP A C 1
ATOM 642 O O . ASP A 1 81 ? 4.368 3.691 12.768 1.00 97.00 81 ASP A O 1
ATOM 646 N N . GLU A 1 82 ? 6.041 3.189 14.185 1.00 97.69 82 GLU A N 1
ATOM 647 C CA . GLU A 1 82 ? 6.989 4.168 13.639 1.00 97.69 82 GLU A CA 1
ATOM 648 C C . GLU A 1 82 ? 7.399 3.825 12.200 1.00 97.69 82 GLU A C 1
ATOM 650 O O . GLU A 1 82 ? 7.567 4.727 11.377 1.00 97.69 82 GLU A O 1
ATOM 655 N N . PHE A 1 83 ? 7.483 2.538 11.854 1.00 98.69 83 PHE A N 1
ATOM 656 C CA . PHE A 1 83 ? 7.808 2.100 10.502 1.00 98.69 83 PHE A CA 1
ATOM 657 C C . PHE A 1 83 ? 6.700 2.447 9.510 1.00 98.69 83 PHE A C 1
ATOM 659 O O . PHE A 1 83 ? 7.004 2.894 8.408 1.00 98.69 83 PHE A O 1
ATOM 666 N N . VAL A 1 84 ? 5.419 2.327 9.886 1.00 98.75 84 VAL A N 1
ATOM 667 C CA . VAL A 1 84 ? 4.325 2.775 9.003 1.00 98.75 84 VAL A CA 1
ATOM 668 C C . VAL A 1 84 ? 4.482 4.255 8.669 1.00 98.75 84 VAL A C 1
ATOM 670 O O . VAL A 1 84 ? 4.290 4.641 7.519 1.00 98.75 84 VAL A O 1
ATOM 673 N N . LYS A 1 85 ? 4.848 5.083 9.657 1.00 98.44 85 LYS A N 1
ATOM 674 C CA . LYS A 1 85 ? 5.098 6.511 9.434 1.00 98.44 85 LYS A CA 1
ATOM 675 C C . LYS A 1 85 ? 6.302 6.722 8.515 1.00 98.44 85 LYS A C 1
ATOM 677 O O . LYS A 1 85 ? 6.172 7.427 7.520 1.00 98.44 85 LYS A O 1
ATOM 682 N N . LEU A 1 86 ? 7.424 6.059 8.804 1.00 98.56 86 LEU A N 1
ATOM 683 C CA . LEU A 1 86 ? 8.624 6.102 7.968 1.00 98.56 86 LEU A CA 1
ATOM 684 C C . LEU A 1 86 ? 8.299 5.748 6.513 1.00 98.56 86 LEU A C 1
ATOM 686 O O . LEU A 1 86 ? 8.687 6.486 5.615 1.00 98.56 86 LEU A O 1
ATOM 690 N N . TRP A 1 87 ? 7.569 4.654 6.286 1.00 98.75 87 TRP A N 1
ATOM 691 C CA . TRP A 1 87 ? 7.182 4.184 4.959 1.00 98.75 87 TRP A CA 1
ATOM 692 C C . TRP A 1 87 ? 6.212 5.143 4.263 1.00 98.75 87 TRP A C 1
ATOM 694 O O . TRP A 1 87 ? 6.390 5.461 3.090 1.00 98.75 87 TRP A O 1
ATOM 704 N N . ALA A 1 88 ? 5.212 5.659 4.982 1.00 98.62 88 ALA A N 1
ATOM 705 C CA . ALA A 1 88 ? 4.245 6.619 4.453 1.00 98.62 88 ALA A CA 1
ATOM 706 C C . ALA A 1 88 ? 4.894 7.924 3.955 1.00 98.62 88 ALA A C 1
ATOM 708 O O . ALA A 1 88 ? 4.384 8.535 3.015 1.00 98.62 88 ALA A O 1
ATOM 709 N N . ASP A 1 89 ? 6.022 8.327 4.542 1.00 98.38 89 ASP A N 1
ATOM 710 C CA . ASP A 1 89 ? 6.737 9.555 4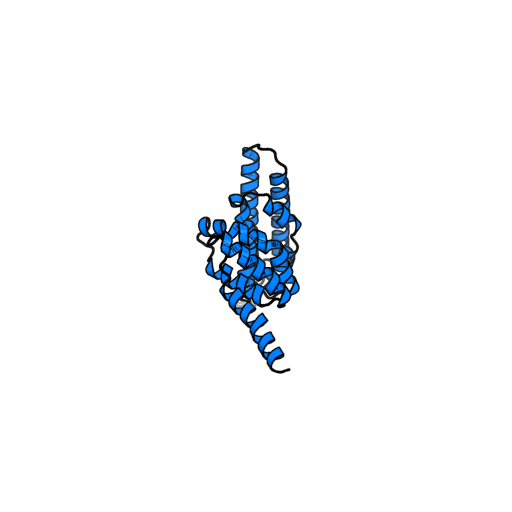.182 1.00 98.38 89 ASP A CA 1
ATOM 711 C C . ASP A 1 89 ? 7.607 9.413 2.909 1.00 98.38 89 ASP A C 1
ATOM 713 O O . ASP A 1 89 ? 8.131 10.406 2.401 1.00 98.38 89 ASP A O 1
ATOM 717 N N . GLN A 1 90 ? 7.715 8.212 2.324 1.00 98.25 90 GLN A N 1
ATOM 718 C CA . GLN A 1 90 ? 8.591 7.910 1.178 1.00 98.25 90 GLN A CA 1
ATOM 719 C C . GLN A 1 90 ? 8.016 8.309 -0.194 1.00 98.25 90 GLN A C 1
ATOM 721 O O . GLN A 1 90 ? 7.909 7.499 -1.115 1.00 98.25 90 GLN A O 1
ATOM 726 N N . LYS A 1 91 ? 7.672 9.590 -0.358 1.00 98.06 91 LYS A N 1
ATOM 727 C CA . LYS A 1 91 ? 7.099 10.125 -1.609 1.00 98.06 91 LYS A CA 1
ATOM 728 C C . LYS A 1 91 ? 8.066 10.073 -2.790 1.00 98.06 91 LYS A C 1
ATOM 730 O O . LYS A 1 91 ? 7.659 9.745 -3.899 1.00 98.06 91 LYS A O 1
ATOM 735 N N . GLU A 1 92 ? 9.338 10.391 -2.561 1.00 97.25 92 GLU A N 1
ATOM 736 C CA . GLU A 1 92 ? 10.365 10.339 -3.607 1.00 97.25 92 GLU A CA 1
ATOM 737 C C . GLU A 1 92 ? 10.569 8.908 -4.110 1.00 97.25 92 GLU A C 1
ATOM 739 O O . GLU A 1 92 ? 10.562 8.668 -5.317 1.00 97.25 92 GLU A O 1
ATOM 744 N N . LEU A 1 93 ? 10.652 7.942 -3.189 1.00 98.12 93 LEU A N 1
ATOM 745 C CA . LEU A 1 93 ? 10.763 6.534 -3.550 1.00 98.12 93 LEU A CA 1
ATOM 746 C C . LEU A 1 93 ? 9.543 6.061 -4.350 1.00 98.12 93 LEU A C 1
ATOM 748 O O . LEU A 1 93 ? 9.721 5.349 -5.332 1.00 98.12 93 LEU A O 1
ATOM 752 N N . ALA A 1 94 ? 8.327 6.482 -3.986 1.00 98.38 94 ALA A N 1
ATOM 753 C CA . ALA A 1 94 ? 7.119 6.160 -4.748 1.00 98.38 94 ALA A CA 1
ATOM 754 C C . ALA A 1 94 ? 7.160 6.733 -6.182 1.00 98.38 94 ALA A C 1
ATOM 756 O O . ALA A 1 94 ? 6.771 6.060 -7.139 1.00 98.38 94 ALA A O 1
ATOM 757 N N . ILE A 1 95 ? 7.699 7.945 -6.365 1.00 97.75 95 ILE A N 1
ATOM 758 C CA . ILE A 1 95 ? 7.899 8.542 -7.696 1.00 97.75 95 ILE A CA 1
ATOM 759 C C . ILE A 1 95 ? 8.918 7.734 -8.505 1.00 97.75 95 ILE A C 1
ATOM 761 O O . ILE A 1 95 ? 8.676 7.445 -9.677 1.00 97.75 95 ILE A O 1
ATOM 765 N N . LEU A 1 96 ? 10.049 7.355 -7.908 1.00 97.19 96 LEU A N 1
ATOM 766 C CA . LEU A 1 96 ? 11.052 6.531 -8.584 1.00 97.19 96 LEU A CA 1
ATOM 767 C C . LEU A 1 96 ? 10.494 5.145 -8.936 1.00 97.19 96 LEU A C 1
AT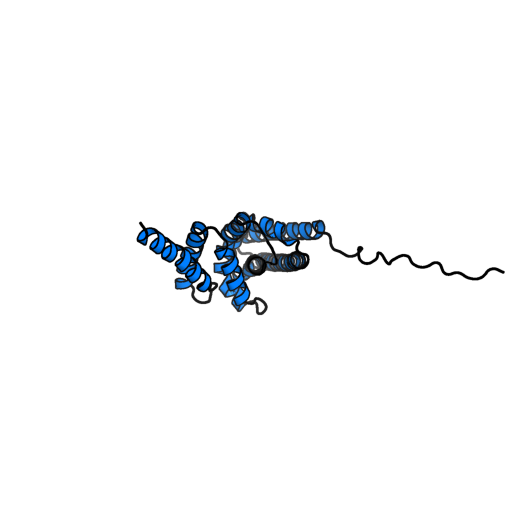OM 769 O O . LEU A 1 96 ? 10.661 4.684 -10.063 1.00 97.19 96 LEU A O 1
ATOM 773 N N . HIS A 1 97 ? 9.764 4.522 -8.006 1.00 97.50 97 HIS A N 1
ATOM 774 C CA . HIS A 1 97 ? 9.084 3.237 -8.186 1.00 97.50 97 HIS A CA 1
ATOM 775 C C . HIS A 1 97 ? 8.195 3.251 -9.430 1.00 97.50 97 HIS A C 1
ATOM 777 O O . HIS A 1 97 ? 8.340 2.372 -10.282 1.00 97.50 97 HIS A O 1
ATOM 783 N N . SER A 1 98 ? 7.389 4.304 -9.615 1.00 97.00 98 SER A N 1
ATOM 784 C CA . SER A 1 98 ? 6.482 4.440 -10.766 1.00 97.00 98 SER A CA 1
ATOM 785 C C . SER A 1 98 ? 7.175 4.373 -12.141 1.00 97.00 98 SER A C 1
ATOM 787 O O . SER A 1 98 ? 6.541 4.016 -13.134 1.00 97.00 98 SER A O 1
ATOM 789 N N . LYS A 1 99 ? 8.487 4.640 -12.208 1.00 95.06 99 LYS A N 1
ATOM 790 C CA . LYS A 1 99 ? 9.285 4.637 -13.446 1.00 95.06 99 LYS A CA 1
ATOM 791 C C . LYS A 1 99 ? 9.939 3.288 -13.759 1.00 95.06 99 LYS A C 1
ATOM 793 O O . LYS A 1 99 ? 10.430 3.085 -14.868 1.00 95.06 99 LYS A O 1
ATOM 798 N N . ILE A 1 100 ? 9.977 2.367 -12.799 1.00 93.06 100 ILE A N 1
ATOM 799 C CA . ILE A 1 100 ? 10.580 1.039 -12.970 1.00 93.06 100 ILE A CA 1
ATOM 800 C C . ILE A 1 100 ? 9.534 0.057 -13.528 1.00 93.06 100 ILE A C 1
ATOM 802 O O . ILE A 1 100 ? 8.375 0.119 -13.130 1.00 93.06 100 ILE A O 1
ATOM 806 N N . PRO A 1 101 ? 9.881 -0.884 -14.425 1.00 91.88 101 PRO A N 1
ATOM 807 C CA . PRO A 1 101 ? 8.937 -1.914 -14.856 1.00 91.88 101 PRO A CA 1
ATOM 808 C C . PRO A 1 101 ? 8.434 -2.774 -13.684 1.00 91.88 101 PRO A C 1
ATOM 810 O O . PRO A 1 101 ? 9.231 -3.241 -12.868 1.00 91.88 101 PRO A O 1
ATOM 813 N N . THR A 1 102 ? 7.125 -3.053 -13.638 1.00 92.94 102 THR A N 1
ATOM 814 C CA . THR A 1 102 ? 6.453 -3.771 -12.534 1.00 92.94 102 THR A CA 1
ATOM 815 C C . THR A 1 102 ? 7.160 -5.059 -12.101 1.00 92.94 102 THR A C 1
ATOM 817 O O . THR A 1 102 ? 7.303 -5.322 -10.906 1.00 92.94 102 THR A O 1
ATOM 820 N N . MET A 1 103 ? 7.667 -5.846 -13.056 1.00 89.88 103 MET A N 1
ATOM 821 C CA . MET A 1 103 ? 8.336 -7.120 -12.766 1.00 89.88 103 MET A CA 1
ATOM 822 C C . MET A 1 103 ? 9.572 -6.993 -11.864 1.00 89.88 103 MET A C 1
ATOM 824 O O . MET A 1 103 ? 9.948 -7.975 -11.239 1.00 89.88 103 MET A O 1
ATOM 828 N N . TYR A 1 104 ? 10.160 -5.800 -11.740 1.00 89.19 104 TYR A N 1
ATOM 829 C CA . TYR A 1 104 ? 11.324 -5.549 -10.885 1.00 89.19 104 TYR A CA 1
ATOM 830 C C . TYR A 1 104 ? 11.006 -4.792 -9.592 1.00 89.19 104 TYR A C 1
ATOM 832 O O . TYR A 1 104 ? 11.787 -4.842 -8.650 1.00 89.19 104 TYR A O 1
ATOM 840 N N . ARG A 1 105 ? 9.870 -4.089 -9.530 1.00 93.88 105 ARG A N 1
ATOM 841 C CA . ARG A 1 105 ? 9.517 -3.215 -8.396 1.00 93.88 105 ARG A CA 1
ATOM 842 C C . ARG A 1 105 ? 8.403 -3.752 -7.501 1.00 93.88 105 ARG A C 1
ATOM 844 O O . ARG A 1 105 ? 8.196 -3.216 -6.418 1.00 93.88 105 ARG A O 1
ATOM 851 N N . HIS A 1 106 ? 7.675 -4.782 -7.935 1.00 94.31 106 HIS A N 1
ATOM 852 C CA . HIS A 1 106 ? 6.507 -5.294 -7.211 1.00 94.31 106 HIS A CA 1
ATOM 853 C C . HIS A 1 106 ? 6.826 -5.757 -5.779 1.00 94.31 106 HIS A C 1
ATOM 855 O O . HIS A 1 106 ? 5.955 -5.688 -4.915 1.00 94.31 106 HIS A O 1
ATOM 861 N N . GLU A 1 107 ? 8.070 -6.159 -5.499 1.00 93.81 107 GLU A N 1
ATOM 862 C CA . GLU A 1 107 ? 8.543 -6.483 -4.145 1.00 93.81 107 GLU A CA 1
ATOM 863 C C . GLU A 1 107 ? 8.464 -5.290 -3.176 1.00 93.81 107 GLU A C 1
ATOM 865 O O . GLU A 1 107 ? 8.160 -5.462 -2.000 1.00 93.81 107 GLU A O 1
ATOM 870 N N . ILE A 1 108 ? 8.624 -4.058 -3.666 1.00 97.25 108 ILE A N 1
ATOM 871 C CA . ILE A 1 108 ? 8.435 -2.844 -2.858 1.00 97.25 108 ILE A CA 1
ATOM 872 C C . ILE A 1 108 ? 6.955 -2.690 -2.478 1.00 97.25 108 ILE A C 1
ATOM 874 O O . ILE A 1 108 ? 6.620 -2.434 -1.322 1.00 97.25 108 ILE A O 1
ATOM 878 N N . SER A 1 109 ? 6.048 -2.911 -3.432 1.00 96.94 109 SER A N 1
ATOM 879 C CA . SER A 1 109 ? 4.597 -2.832 -3.210 1.00 96.94 109 SER A CA 1
ATOM 880 C C . SER A 1 109 ? 4.090 -3.884 -2.216 1.00 96.94 109 SER A C 1
ATOM 882 O O . SER A 1 109 ? 3.087 -3.659 -1.529 1.00 96.94 109 SER A O 1
ATOM 884 N N . ARG A 1 110 ? 4.807 -5.005 -2.056 1.00 95.44 110 ARG A N 1
ATOM 885 C CA . ARG A 1 110 ? 4.503 -6.019 -1.034 1.00 95.44 110 ARG A CA 1
ATOM 886 C C . ARG A 1 110 ? 4.669 -5.505 0.389 1.00 95.44 110 ARG A C 1
ATOM 888 O O . ARG A 1 110 ? 3.867 -5.883 1.238 1.00 95.44 110 ARG A O 1
ATOM 895 N N . ILE A 1 111 ? 5.626 -4.612 0.637 1.00 97.69 111 ILE A N 1
ATOM 896 C CA . ILE A 1 111 ? 5.804 -3.976 1.951 1.00 97.69 111 ILE A CA 1
ATOM 897 C C . ILE A 1 111 ? 4.528 -3.206 2.310 1.00 97.69 111 ILE A C 1
ATOM 899 O O . ILE A 1 111 ? 3.950 -3.403 3.375 1.00 97.69 111 ILE A O 1
ATOM 903 N N . THR A 1 112 ? 3.994 -2.406 1.383 1.00 97.94 112 THR A N 1
ATOM 904 C CA . THR A 1 112 ? 2.716 -1.700 1.585 1.00 97.94 112 THR A CA 1
ATOM 905 C C . THR A 1 112 ? 1.561 -2.669 1.851 1.00 97.94 112 THR A C 1
ATOM 907 O O . THR A 1 112 ? 0.740 -2.420 2.739 1.00 97.94 112 THR A O 1
ATOM 910 N N . ALA A 1 113 ? 1.489 -3.786 1.122 1.00 96.94 113 ALA A N 1
ATOM 911 C CA . ALA A 1 113 ? 0.459 -4.802 1.333 1.00 96.94 113 ALA A CA 1
ATOM 912 C C . ALA A 1 113 ? 0.551 -5.446 2.729 1.00 96.94 113 ALA A C 1
ATOM 914 O O . ALA A 1 113 ? -0.464 -5.556 3.419 1.00 96.94 113 ALA A O 1
ATOM 915 N N . GLN A 1 114 ? 1.758 -5.803 3.171 1.00 97.25 114 GLN A N 1
ATOM 916 C CA . GLN A 1 114 ? 2.050 -6.330 4.506 1.00 97.25 114 GLN A CA 1
ATOM 917 C C . GLN A 1 114 ? 1.614 -5.347 5.602 1.00 97.25 114 GLN A C 1
ATOM 919 O O . GLN A 1 114 ? 0.930 -5.742 6.548 1.00 97.25 114 GLN A O 1
ATOM 924 N N . LEU A 1 115 ? 1.909 -4.051 5.440 1.00 98.44 115 LEU A N 1
ATOM 925 C CA . LEU A 1 115 ? 1.453 -3.013 6.368 1.00 98.44 115 LEU A CA 1
ATOM 926 C C . LEU A 1 115 ? -0.075 -2.881 6.387 1.00 98.44 115 LEU A C 1
ATOM 928 O O . LEU A 1 115 ? -0.662 -2.788 7.463 1.00 98.44 115 LEU A O 1
ATOM 932 N N . CYS A 1 116 ? -0.741 -2.922 5.228 1.00 98.12 116 CYS A N 1
ATOM 933 C CA . CYS A 1 116 ? -2.206 -2.880 5.162 1.00 98.12 116 CYS A CA 1
ATOM 934 C C . CYS A 1 116 ? -2.844 -4.087 5.865 1.00 98.12 116 CYS A C 1
ATOM 936 O O . CYS A 1 116 ? -3.836 -3.925 6.576 1.00 98.12 116 CYS A O 1
ATOM 938 N N . ILE A 1 117 ? -2.269 -5.285 5.716 1.00 97.81 117 ILE A N 1
ATOM 939 C CA . ILE A 1 117 ? -2.700 -6.488 6.444 1.00 97.81 117 ILE A CA 1
ATOM 940 C C . ILE A 1 117 ? -2.541 -6.278 7.951 1.00 97.81 117 ILE A C 1
ATOM 942 O O . ILE A 1 117 ? -3.485 -6.507 8.709 1.00 97.81 117 ILE A O 1
ATOM 946 N N . ALA A 1 118 ? -1.362 -5.833 8.388 1.00 98.25 118 ALA A N 1
ATOM 947 C CA . ALA A 1 118 ? -1.052 -5.657 9.800 1.00 98.25 118 ALA A CA 1
ATOM 948 C C . ALA A 1 118 ? -1.944 -4.592 10.461 1.00 98.25 118 ALA A C 1
ATOM 950 O O . ALA A 1 118 ? -2.444 -4.808 11.565 1.00 98.25 118 ALA A O 1
ATOM 951 N N . ILE A 1 119 ? -2.215 -3.480 9.771 1.00 98.44 119 ILE A N 1
ATOM 952 C CA . ILE A 1 119 ? -3.138 -2.434 10.232 1.00 98.44 119 ILE A CA 1
ATOM 953 C C . ILE A 1 119 ? -4.577 -2.954 10.256 1.00 98.44 119 ILE A C 1
ATOM 955 O O . ILE A 1 119 ? -5.267 -2.813 11.265 1.00 98.44 119 ILE A O 1
ATOM 959 N N . GLY A 1 120 ? -5.038 -3.589 9.175 1.00 97.19 120 GLY A N 1
ATOM 960 C CA . GLY A 1 120 ? -6.414 -4.077 9.066 1.00 97.19 120 GLY A CA 1
ATOM 961 C C . GLY A 1 120 ? -6.757 -5.197 10.052 1.00 97.19 120 GLY A C 1
ATOM 962 O O . GLY A 1 120 ? -7.906 -5.306 10.475 1.00 97.19 120 GLY A O 1
ATOM 963 N N . ARG A 1 121 ? -5.763 -5.992 10.467 1.00 96.81 121 ARG A N 1
ATOM 964 C CA . ARG A 1 121 ? -5.884 -6.990 11.545 1.00 96.81 121 ARG A CA 1
ATOM 965 C C . ARG A 1 121 ? -5.690 -6.411 12.949 1.00 96.81 121 ARG A C 1
ATOM 967 O O . ARG A 1 121 ? -5.883 -7.126 13.926 1.00 96.81 121 ARG A O 1
ATOM 974 N N . GLY A 1 122 ? -5.299 -5.142 13.066 1.00 96.56 122 GLY A N 1
ATOM 975 C CA . GLY A 1 122 ? -5.014 -4.496 14.348 1.00 96.56 122 GLY A CA 1
ATOM 976 C C . GLY A 1 122 ? -3.699 -4.932 15.003 1.00 96.56 122 GLY A C 1
ATOM 977 O O . GLY A 1 122 ? -3.513 -4.688 16.191 1.00 96.56 122 GLY A O 1
ATOM 978 N N . HIS A 1 123 ? -2.783 -5.561 14.258 1.00 97.75 123 HIS A N 1
ATOM 979 C CA . HIS A 1 123 ? -1.429 -5.871 14.737 1.00 97.75 123 HIS A CA 1
ATOM 980 C C . HIS A 1 123 ? -0.569 -4.607 14.861 1.00 97.75 123 HIS A C 1
ATOM 982 O O . HIS A 1 123 ? 0.270 -4.516 15.753 1.00 97.75 123 HIS A O 1
ATOM 988 N N . ILE A 1 124 ? -0.805 -3.621 13.987 1.00 98.12 124 ILE A N 1
ATOM 989 C CA . ILE A 1 124 ? -0.236 -2.277 14.091 1.00 98.12 124 ILE A CA 1
ATOM 990 C C . ILE A 1 124 ? -1.375 -1.276 14.275 1.00 98.12 124 ILE A C 1
ATOM 992 O O . ILE A 1 124 ? -2.322 -1.243 13.487 1.00 98.12 124 ILE A O 1
ATOM 996 N N . LEU A 1 125 ? -1.260 -0.417 15.286 1.00 97.19 125 LEU A N 1
ATOM 997 C CA . LEU A 1 125 ? -2.192 0.679 15.527 1.00 97.19 125 LEU A CA 1
ATOM 998 C C . LEU A 1 125 ? -1.480 2.005 15.276 1.00 97.19 125 LEU A C 1
ATOM 1000 O O . LEU A 1 125 ? -0.511 2.331 15.951 1.00 97.19 125 LEU A O 1
ATOM 1004 N N . VAL A 1 126 ? -1.979 2.779 14.314 1.00 97.88 126 VAL A N 1
ATOM 1005 C CA . VAL A 1 126 ? -1.440 4.101 13.966 1.00 97.88 126 VAL A CA 1
ATOM 1006 C C . VAL A 1 126 ? -2.561 5.136 13.820 1.00 97.88 126 VAL A C 1
ATOM 1008 O O . VAL A 1 126 ? -3.705 4.774 13.506 1.00 97.88 126 VAL A O 1
ATOM 1011 N N . PRO A 1 127 ? -2.271 6.436 14.025 1.00 97.75 127 PRO A N 1
ATOM 1012 C CA . PRO A 1 127 ? -3.248 7.505 13.841 1.00 97.75 127 PRO A CA 1
ATOM 1013 C C . PRO A 1 127 ? -3.908 7.484 12.456 1.00 97.75 127 PRO A C 1
ATOM 1015 O O . PRO A 1 127 ? -3.368 6.958 11.480 1.00 97.75 127 PRO A O 1
ATOM 1018 N N . LYS A 1 128 ? -5.106 8.076 12.352 1.00 96.75 128 LYS A N 1
ATOM 1019 C CA . LYS A 1 128 ? -5.834 8.175 11.070 1.00 96.75 128 LYS A CA 1
ATOM 1020 C C . LYS A 1 128 ? -4.984 8.849 9.984 1.00 96.75 128 LYS A C 1
ATOM 1022 O O . LYS A 1 128 ? -4.991 8.392 8.849 1.00 96.75 128 LYS A O 1
ATOM 1027 N N . ASP A 1 129 ? -4.224 9.879 10.356 1.00 97.62 129 ASP A N 1
ATOM 1028 C CA . ASP A 1 129 ? -3.454 10.676 9.405 1.00 97.62 129 ASP A CA 1
ATOM 1029 C C . ASP A 1 129 ? -2.281 9.862 8.849 1.00 97.62 129 ASP A C 1
ATOM 1031 O O . ASP A 1 129 ? -2.038 9.897 7.652 1.00 97.62 129 ASP A O 1
ATOM 1035 N N . THR A 1 130 ? -1.645 9.015 9.668 1.00 98.56 130 THR A N 1
ATOM 1036 C CA . THR A 1 130 ? -0.617 8.069 9.205 1.00 98.56 130 THR A CA 1
ATOM 1037 C C . THR A 1 130 ? -1.186 7.034 8.232 1.00 98.56 130 THR A C 1
ATOM 1039 O O . THR A 1 130 ? -0.573 6.766 7.203 1.00 98.56 130 THR A O 1
ATOM 1042 N N . ARG A 1 131 ? -2.378 6.477 8.509 1.00 98.50 131 ARG A N 1
ATOM 1043 C CA . ARG A 1 131 ? -3.064 5.550 7.580 1.00 98.50 131 ARG A CA 1
ATOM 1044 C C . ARG A 1 131 ? -3.394 6.227 6.255 1.00 98.50 131 ARG A C 1
ATOM 1046 O O . ARG A 1 131 ? -3.209 5.630 5.199 1.00 98.50 131 ARG A O 1
ATOM 1053 N N . TYR A 1 132 ? -3.865 7.471 6.309 1.00 98.44 132 TYR A N 1
ATOM 1054 C CA . TYR A 1 132 ? -4.150 8.246 5.110 1.00 98.44 132 TYR A CA 1
ATOM 1055 C C . TYR A 1 132 ? -2.877 8.564 4.319 1.00 98.44 132 TYR A C 1
ATOM 1057 O O . TYR A 1 132 ? -2.879 8.385 3.104 1.00 98.44 132 TYR A O 1
ATOM 1065 N N . SER A 1 133 ? -1.787 8.971 4.979 1.00 98.56 133 SER A N 1
ATOM 1066 C CA . SER A 1 133 ? -0.492 9.210 4.329 1.00 98.56 133 SER A CA 1
ATOM 1067 C C . SER A 1 133 ? 0.060 7.944 3.677 1.00 98.56 133 SER A C 1
ATOM 1069 O O . SER A 1 133 ? 0.499 8.004 2.534 1.00 98.56 133 SER A O 1
ATOM 1071 N N . LEU A 1 134 ? -0.032 6.789 4.349 1.00 98.75 134 LEU A N 1
ATOM 1072 C CA . LEU A 1 134 ? 0.371 5.497 3.785 1.00 98.75 134 LEU A CA 1
ATOM 1073 C C . LEU A 1 134 ? -0.342 5.231 2.454 1.00 98.75 134 LEU A C 1
ATOM 1075 O O . LEU A 1 134 ? 0.307 4.957 1.447 1.00 98.75 134 LEU A O 1
ATOM 1079 N N . LEU A 1 135 ? -1.674 5.340 2.450 1.00 98.50 135 LEU A N 1
ATOM 1080 C CA . LEU A 1 135 ? -2.480 5.110 1.253 1.00 98.50 135 LEU A CA 1
ATOM 1081 C C . LEU A 1 135 ? -2.231 6.184 0.188 1.00 98.50 135 LEU A C 1
ATOM 1083 O O . LEU A 1 135 ? -2.090 5.860 -0.983 1.00 98.50 135 LEU A O 1
ATOM 1087 N N . SER A 1 136 ? -2.104 7.450 0.578 1.00 98.19 136 SER A N 1
ATOM 1088 C CA . SER A 1 136 ? -1.844 8.546 -0.363 1.00 98.19 136 SER A CA 1
ATOM 1089 C C . SER A 1 136 ? -0.505 8.391 -1.087 1.00 98.19 136 SER A C 1
ATOM 1091 O O . SER A 1 136 ? -0.403 8.766 -2.251 1.00 98.19 136 SER A O 1
ATOM 1093 N N . THR A 1 137 ? 0.512 7.843 -0.417 1.00 98.69 137 THR A N 1
ATOM 1094 C CA . THR A 1 137 ? 1.840 7.633 -1.004 1.00 98.69 137 THR A CA 1
ATOM 1095 C C . THR A 1 137 ? 1.906 6.357 -1.846 1.00 98.69 137 THR A C 1
ATOM 1097 O O . THR A 1 137 ? 2.512 6.369 -2.913 1.00 98.69 137 THR A O 1
ATOM 1100 N N . TRP A 1 138 ? 1.288 5.258 -1.397 1.00 98.62 138 TRP A N 1
ATOM 1101 C CA . TRP A 1 138 ? 1.588 3.923 -1.937 1.00 98.62 138 TRP A CA 1
ATOM 1102 C C . TRP A 1 138 ? 0.426 3.177 -2.589 1.00 98.62 138 TRP A C 1
ATOM 1104 O O . TRP A 1 138 ? 0.650 2.129 -3.196 1.00 98.62 138 TRP A O 1
ATOM 1114 N N . LEU A 1 139 ? -0.811 3.661 -2.474 1.00 97.56 139 LEU A N 1
ATOM 1115 C CA . LEU A 1 139 ? -1.969 2.916 -2.970 1.00 97.56 139 LEU A CA 1
ATOM 1116 C C . LEU A 1 139 ? -1.954 2.751 -4.493 1.00 97.56 139 LEU A C 1
ATOM 1118 O O . LEU A 1 139 ? -2.319 1.693 -4.996 1.00 97.56 139 LEU A O 1
ATOM 1122 N N . GLU A 1 140 ? -1.470 3.763 -5.211 1.00 96.00 140 GLU A N 1
ATOM 1123 C CA . GLU A 1 140 ? -1.322 3.711 -6.666 1.00 96.00 140 GLU A CA 1
ATOM 1124 C C . GLU A 1 140 ? -0.356 2.601 -7.099 1.00 96.00 140 GLU A C 1
ATOM 1126 O O . GLU A 1 140 ? -0.722 1.724 -7.878 1.00 96.00 140 GLU A O 1
ATOM 1131 N N . ALA A 1 141 ? 0.844 2.586 -6.512 1.00 96.75 141 ALA A N 1
ATOM 1132 C CA . ALA A 1 141 ? 1.851 1.552 -6.735 1.00 96.75 141 ALA A CA 1
ATOM 1133 C C . ALA A 1 141 ? 1.303 0.148 -6.431 1.00 96.75 141 ALA A C 1
ATOM 1135 O O . ALA A 1 141 ? 1.490 -0.785 -7.213 1.00 96.75 141 ALA A O 1
ATOM 1136 N N . LEU A 1 142 ? 0.561 0.012 -5.325 1.00 96.12 142 LEU A N 1
ATOM 1137 C CA . LEU A 1 142 ? -0.080 -1.246 -4.959 1.00 96.12 142 LEU A CA 1
ATOM 1138 C C . LEU A 1 142 ? -1.102 -1.692 -6.014 1.00 96.12 142 LEU A C 1
ATOM 1140 O O . LEU A 1 142 ? -1.125 -2.870 -6.356 1.00 96.12 142 LEU A O 1
ATOM 1144 N N . TYR A 1 143 ? -1.925 -0.785 -6.550 1.00 95.44 143 TYR A N 1
ATOM 1145 C CA . TYR A 1 143 ? -2.879 -1.108 -7.616 1.00 95.44 143 TYR A CA 1
ATOM 1146 C C . TYR A 1 143 ? -2.198 -1.546 -8.910 1.00 95.44 143 TYR A C 1
ATOM 1148 O O . TYR A 1 143 ? -2.647 -2.507 -9.533 1.00 95.44 143 TYR A O 1
ATOM 1156 N N . GLU A 1 144 ? -1.136 -0.858 -9.324 1.00 94.56 144 GLU A N 1
ATOM 1157 C CA . GLU A 1 144 ? -0.414 -1.178 -10.559 1.00 94.56 144 GLU A CA 1
ATOM 1158 C C . GLU A 1 144 ? 0.307 -2.525 -10.487 1.00 94.56 144 GLU A C 1
ATOM 1160 O O . GLU A 1 144 ? 0.356 -3.263 -11.475 1.00 94.56 144 GLU A O 1
ATOM 1165 N N . ASP A 1 145 ? 0.839 -2.860 -9.313 1.00 95.44 145 ASP A N 1
ATOM 1166 C CA . ASP A 1 145 ? 1.671 -4.042 -9.134 1.00 95.44 145 ASP A CA 1
ATOM 1167 C C . ASP A 1 145 ? 0.877 -5.283 -8.685 1.00 95.44 145 ASP A C 1
ATOM 1169 O O . ASP A 1 145 ? 1.389 -6.402 -8.774 1.00 95.44 145 ASP A O 1
ATOM 1173 N N . PHE A 1 146 ? -0.382 -5.131 -8.255 1.00 93.88 146 PHE A N 1
ATOM 1174 C CA . PHE A 1 146 ? -1.183 -6.208 -7.659 1.00 93.88 146 PHE A CA 1
ATOM 1175 C C . PHE A 1 146 ? -1.307 -7.456 -8.543 1.00 93.88 146 PHE A C 1
ATOM 1177 O O . PHE A 1 146 ? -1.103 -8.578 -8.072 1.00 93.88 146 PHE A O 1
ATOM 1184 N N . GLY A 1 147 ? -1.591 -7.286 -9.838 1.00 92.00 147 GLY A N 1
ATOM 1185 C CA . GLY A 1 147 ? -1.668 -8.403 -10.784 1.00 92.00 147 GLY A CA 1
ATOM 1186 C C . GLY A 1 147 ? -0.358 -9.196 -10.885 1.00 92.00 147 GLY A C 1
ATOM 1187 O O . GLY A 1 147 ? -0.379 -10.423 -11.003 1.00 92.00 147 GLY A O 1
ATOM 1188 N N . TRP A 1 148 ? 0.789 -8.518 -10.785 1.00 92.06 148 TRP A N 1
ATOM 1189 C CA . TRP A 1 148 ? 2.104 -9.162 -10.744 1.00 92.06 148 TRP A CA 1
ATOM 1190 C C . TRP A 1 148 ? 2.372 -9.833 -9.403 1.00 92.06 148 TRP A C 1
ATOM 1192 O O . TRP A 1 148 ? 2.753 -11.000 -9.400 1.00 92.06 148 TRP A O 1
ATOM 1202 N N . MET A 1 149 ? 2.095 -9.160 -8.284 1.00 91.38 149 MET A N 1
ATOM 1203 C CA . MET A 1 149 ? 2.219 -9.735 -6.939 1.00 91.38 149 MET A CA 1
ATOM 1204 C C . MET A 1 149 ? 1.428 -11.045 -6.813 1.00 91.38 149 MET A C 1
ATOM 1206 O O . MET A 1 149 ? 1.942 -12.031 -6.292 1.00 91.38 149 MET A O 1
ATOM 1210 N N . ARG A 1 150 ? 0.212 -11.087 -7.374 1.00 87.31 150 ARG A N 1
ATOM 1211 C CA . ARG A 1 150 ? -0.658 -12.273 -7.403 1.00 87.31 150 ARG A CA 1
ATOM 1212 C C . ARG A 1 150 ? -0.097 -13.430 -8.238 1.00 87.31 150 ARG A C 1
ATOM 1214 O O . ARG A 1 150 ? -0.329 -14.586 -7.900 1.00 87.31 150 ARG A O 1
ATOM 1221 N N . ARG A 1 151 ? 0.563 -13.142 -9.366 1.00 86.31 151 ARG A N 1
ATOM 1222 C CA . ARG A 1 151 ? 1.056 -14.167 -10.309 1.00 86.31 151 ARG A CA 1
ATOM 1223 C C . ARG A 1 151 ? 2.458 -14.664 -9.970 1.00 86.31 151 ARG A C 1
ATOM 1225 O O . ARG A 1 151 ? 2.720 -15.857 -10.093 1.00 86.31 151 ARG A O 1
ATOM 1232 N N . ALA A 1 152 ? 3.350 -13.756 -9.590 1.00 80.19 152 ALA A N 1
ATOM 1233 C CA . ALA A 1 152 ? 4.760 -14.053 -9.365 1.00 80.19 152 ALA A CA 1
ATOM 1234 C C . ALA A 1 152 ? 5.008 -14.728 -8.012 1.00 80.19 152 ALA A C 1
ATOM 1236 O O . ALA A 1 152 ? 5.940 -15.520 -7.888 1.00 80.19 152 ALA A O 1
ATOM 1237 N N . CYS A 1 153 ? 4.165 -14.459 -7.010 1.00 66.94 153 CYS A N 1
ATOM 1238 C CA . CYS A 1 153 ? 4.415 -14.884 -5.643 1.00 66.94 153 CYS A CA 1
ATOM 1239 C C . CYS A 1 153 ? 3.278 -15.759 -5.104 1.00 66.94 153 CYS A C 1
ATOM 1241 O O . CYS A 1 153 ? 2.135 -15.323 -4.990 1.00 66.94 153 CYS A O 1
ATOM 1243 N N . ARG A 1 154 ? 3.592 -17.009 -4.740 1.00 62.44 154 ARG A N 1
ATOM 1244 C CA . ARG A 1 154 ? 2.610 -17.946 -4.157 1.00 62.44 154 ARG A CA 1
ATOM 1245 C C . ARG A 1 154 ? 2.330 -17.693 -2.672 1.00 62.44 154 ARG A C 1
ATOM 1247 O O . ARG A 1 154 ? 1.351 -18.225 -2.163 1.00 62.44 154 ARG A O 1
ATOM 1254 N N . SER A 1 155 ? 3.184 -16.942 -1.973 1.00 68.81 155 SER A N 1
ATOM 1255 C CA . SER A 1 155 ? 3.083 -16.740 -0.519 1.00 68.81 155 SER A CA 1
ATOM 1256 C C . SER A 1 155 ? 2.208 -15.553 -0.110 1.00 68.81 155 SER A C 1
ATOM 1258 O O . SER A 1 155 ? 1.837 -15.457 1.058 1.00 68.81 155 SER A O 1
ATOM 1260 N N . ILE A 1 156 ? 1.849 -14.661 -1.039 1.00 73.38 156 ILE A N 1
ATOM 1261 C CA . ILE A 1 156 ? 0.952 -13.543 -0.737 1.00 73.38 156 ILE A CA 1
ATOM 1262 C C . ILE A 1 156 ? -0.487 -14.039 -0.792 1.00 73.38 156 ILE A C 1
ATOM 1264 O O . ILE A 1 156 ? -1.024 -14.335 -1.861 1.00 73.38 156 ILE A O 1
ATOM 1268 N N . ASP A 1 157 ? -1.141 -14.065 0.364 1.00 89.00 157 ASP A N 1
ATOM 1269 C CA . ASP A 1 157 ? -2.578 -14.288 0.420 1.00 89.00 157 ASP A CA 1
ATOM 1270 C C . ASP A 1 157 ? -3.313 -13.027 -0.062 1.00 89.00 157 ASP A C 1
ATOM 1272 O O . ASP A 1 157 ? -3.482 -12.045 0.669 1.00 89.00 157 ASP A O 1
ATOM 1276 N N . LYS A 1 158 ? -3.758 -13.073 -1.325 1.00 91.00 158 LYS A N 1
ATOM 1277 C CA . LYS A 1 158 ? -4.561 -12.031 -1.983 1.00 91.00 158 LYS A CA 1
ATOM 1278 C C . LYS A 1 158 ? -5.696 -11.542 -1.085 1.00 91.00 158 LYS A C 1
ATOM 1280 O O . LYS A 1 158 ? -5.940 -10.338 -1.003 1.00 91.00 158 LYS A O 1
ATOM 1285 N N . LYS A 1 159 ? -6.386 -12.469 -0.416 1.00 93.12 159 LYS A N 1
ATOM 1286 C CA . LYS A 1 159 ? -7.573 -12.141 0.364 1.00 93.12 159 LYS A CA 1
ATOM 1287 C C . LYS A 1 159 ? -7.210 -11.313 1.590 1.00 93.12 159 LYS A C 1
ATOM 1289 O O . LYS A 1 159 ? -7.908 -10.354 1.908 1.00 93.12 159 LYS A O 1
ATOM 1294 N N . LEU A 1 160 ? -6.077 -11.618 2.222 1.00 95.62 160 LEU A N 1
ATOM 1295 C CA . LEU A 1 160 ? -5.576 -10.820 3.339 1.00 95.62 160 LEU A CA 1
ATOM 1296 C C . LEU A 1 160 ? -5.229 -9.399 2.916 1.00 95.62 160 LEU A C 1
ATOM 1298 O O . LEU A 1 160 ? -5.552 -8.468 3.650 1.00 95.62 160 LEU A O 1
ATOM 1302 N N . VAL A 1 161 ? -4.613 -9.221 1.744 1.00 95.94 161 VAL A N 1
ATOM 1303 C CA . VAL A 1 161 ? -4.299 -7.884 1.218 1.00 95.94 161 VAL A CA 1
ATOM 1304 C C . VAL A 1 161 ? -5.580 -7.077 1.004 1.00 95.94 161 VAL A C 1
ATOM 1306 O O . VAL A 1 161 ? -5.675 -5.944 1.472 1.00 95.94 161 VAL A O 1
ATOM 1309 N N . GLU A 1 162 ? -6.581 -7.663 0.346 1.00 96.94 162 GLU A N 1
ATOM 1310 C CA . GLU A 1 162 ? -7.875 -7.019 0.082 1.00 96.94 162 GLU A CA 1
ATOM 1311 C C . GLU A 1 162 ? -8.622 -6.652 1.366 1.00 96.94 162 GLU A C 1
ATOM 1313 O O . GLU A 1 162 ? -9.142 -5.538 1.489 1.00 96.94 162 GLU A O 1
ATOM 1318 N N . ASP A 1 163 ? -8.653 -7.563 2.338 1.00 97.88 163 ASP A N 1
ATOM 1319 C CA . ASP A 1 163 ? -9.310 -7.340 3.622 1.00 97.88 163 ASP A CA 1
ATOM 1320 C C . ASP A 1 163 ? -8.554 -6.286 4.446 1.00 97.88 163 ASP A C 1
ATOM 1322 O O . ASP A 1 163 ? -9.171 -5.366 4.986 1.00 97.88 163 ASP A O 1
ATOM 1326 N N . GLY A 1 164 ? -7.220 -6.353 4.486 1.00 97.88 164 GLY A N 1
ATOM 1327 C CA . GLY A 1 164 ? -6.369 -5.380 5.170 1.00 97.88 164 GLY A CA 1
ATOM 1328 C C . GLY A 1 164 ? -6.526 -3.966 4.610 1.00 97.88 164 GLY A C 1
ATOM 1329 O O . GLY A 1 164 ? -6.740 -3.004 5.357 1.00 97.88 164 GLY A O 1
ATOM 1330 N N . LEU A 1 165 ? -6.504 -3.844 3.281 1.00 97.94 165 LEU A N 1
ATOM 1331 C CA . LEU A 1 165 ? -6.730 -2.586 2.577 1.00 97.94 165 LEU A CA 1
ATOM 1332 C C . LEU A 1 165 ? -8.145 -2.047 2.836 1.00 97.94 165 LEU A C 1
ATOM 1334 O O . LEU A 1 165 ? -8.304 -0.884 3.211 1.00 97.94 165 LEU A O 1
ATOM 1338 N N . SER A 1 166 ? -9.163 -2.905 2.716 1.00 98.12 166 SER A N 1
ATOM 1339 C CA . SER A 1 166 ? -10.565 -2.571 2.995 1.00 98.12 166 SER A CA 1
ATOM 1340 C C . SER A 1 166 ? -10.756 -2.013 4.405 1.00 98.12 166 SER A C 1
ATOM 1342 O O . SER A 1 166 ? -11.372 -0.959 4.578 1.00 98.12 166 SER A O 1
ATOM 1344 N N . GLN A 1 167 ? -10.215 -2.694 5.421 1.00 97.81 167 GLN A N 1
ATOM 1345 C CA . GLN A 1 167 ? -10.314 -2.247 6.811 1.00 97.81 167 GLN A CA 1
ATOM 1346 C C . GLN A 1 167 ? -9.572 -0.932 7.032 1.00 97.81 167 GLN A C 1
ATOM 1348 O O . GLN A 1 167 ? -10.110 -0.023 7.663 1.00 97.81 167 GLN A O 1
ATOM 1353 N N . THR A 1 168 ? -8.376 -0.787 6.459 1.00 97.81 168 THR A N 1
ATOM 1354 C CA . THR A 1 168 ? -7.602 0.454 6.569 1.00 97.81 168 THR A CA 1
ATOM 1355 C C . THR A 1 168 ? -8.390 1.637 5.999 1.00 97.81 168 THR A C 1
ATOM 1357 O O . THR A 1 168 ? -8.564 2.639 6.693 1.00 97.81 168 THR A O 1
ATOM 1360 N N . ILE A 1 169 ? -8.969 1.501 4.801 1.00 98.25 169 ILE A N 1
ATOM 1361 C CA . ILE A 1 169 ? -9.781 2.550 4.163 1.00 98.25 169 ILE A CA 1
ATOM 1362 C C . ILE A 1 169 ? -11.016 2.888 5.007 1.00 98.25 169 ILE A C 1
ATOM 1364 O O . ILE A 1 169 ? -11.264 4.057 5.296 1.00 98.25 169 ILE A O 1
ATOM 1368 N N . LEU A 1 170 ? -11.774 1.885 5.463 1.00 97.69 170 LEU A N 1
ATOM 1369 C CA . LEU A 1 170 ? -13.031 2.088 6.200 1.00 97.69 170 LEU A CA 1
ATOM 1370 C C . LEU A 1 170 ? -12.876 2.781 7.562 1.00 97.69 170 LEU A C 1
ATOM 1372 O O . LEU A 1 170 ? -13.885 3.173 8.162 1.00 97.69 170 LEU A O 1
ATOM 1376 N N . THR A 1 171 ? -11.643 2.928 8.046 1.00 96.12 171 THR A N 1
ATOM 1377 C CA . THR A 1 171 ? -11.322 3.657 9.279 1.00 96.12 171 THR A CA 1
ATOM 1378 C C . THR A 1 171 ? -11.014 5.141 9.069 1.00 96.12 171 THR A C 1
ATOM 1380 O O . THR A 1 171 ? -10.887 5.882 10.046 1.00 96.12 171 THR A O 1
ATOM 1383 N N . LEU A 1 172 ? -10.906 5.595 7.819 1.00 97.62 172 LEU A N 1
ATOM 1384 C CA . LEU A 1 172 ? -10.665 6.997 7.486 1.00 97.62 172 LEU A CA 1
ATOM 1385 C C . LEU A 1 172 ? -11.947 7.847 7.596 1.00 97.62 172 LEU A C 1
ATOM 1387 O O . LEU A 1 172 ? -13.051 7.310 7.567 1.00 97.62 172 LEU A O 1
ATOM 1391 N N . PRO A 1 173 ? -11.857 9.181 7.691 1.00 95.75 173 PRO A N 1
ATOM 1392 C CA . PRO A 1 173 ? -12.983 10.086 7.453 1.00 95.75 173 PRO A CA 1
ATOM 1393 C C . PRO A 1 173 ? -13.721 9.825 6.126 1.00 95.75 173 PRO A C 1
ATOM 1395 O O . PRO A 1 173 ? -13.091 9.550 5.106 1.00 95.75 173 PRO A O 1
ATOM 1398 N N . LEU A 1 174 ? -15.053 9.986 6.111 1.00 95.19 174 LEU A N 1
ATOM 1399 C CA . LEU A 1 174 ? -15.897 9.733 4.927 1.00 95.19 174 LEU A CA 1
ATOM 1400 C C . LEU A 1 174 ? -15.429 10.430 3.632 1.00 95.19 174 LEU A C 1
ATOM 1402 O O . LEU A 1 174 ? -15.450 9.759 2.601 1.00 95.19 174 LEU A O 1
ATOM 1406 N N . PRO A 1 175 ? -14.968 11.700 3.640 1.00 94.81 175 PRO A N 1
ATOM 1407 C CA . PRO A 1 175 ? -14.475 12.340 2.416 1.00 94.81 175 PRO A CA 1
ATOM 1408 C C . PRO A 1 175 ? -13.236 11.648 1.831 1.00 94.81 175 PRO A C 1
ATOM 1410 O O . PRO A 1 175 ? -13.102 11.525 0.617 1.00 94.81 175 PRO A O 1
ATOM 1413 N N . GLN A 1 176 ? -12.347 11.147 2.694 1.00 97.44 176 GLN A N 1
ATOM 1414 C CA . GLN A 1 176 ? -11.157 10.407 2.269 1.00 97.44 176 GLN A CA 1
ATOM 1415 C C . GLN A 1 176 ? -11.532 9.012 1.757 1.00 97.44 176 GLN A C 1
ATOM 1417 O O . GLN A 1 176 ? -11.008 8.581 0.733 1.00 97.44 176 GLN A O 1
ATOM 1422 N N . GLN A 1 177 ? -12.482 8.334 2.420 1.00 97.88 177 GLN A N 1
ATOM 1423 C CA . GLN A 1 177 ? -13.039 7.071 1.920 1.00 97.88 177 GLN A CA 1
ATOM 1424 C C . GLN A 1 177 ? -13.616 7.246 0.515 1.00 97.88 177 GLN A C 1
ATOM 1426 O O . GLN A 1 177 ? -13.295 6.460 -0.367 1.00 97.88 177 GLN A O 1
ATOM 1431 N N . GLN A 1 178 ? -14.417 8.293 0.300 1.00 96.50 178 GLN A N 1
ATOM 1432 C CA . GLN A 1 178 ? -15.028 8.595 -0.992 1.00 96.50 178 GLN A CA 1
ATOM 1433 C C . GLN A 1 178 ? -13.981 8.760 -2.093 1.00 96.50 178 GLN A C 1
ATOM 1435 O O . GLN A 1 178 ? -14.090 8.113 -3.131 1.00 96.50 178 GLN A O 1
ATOM 1440 N N . ALA A 1 179 ? -12.966 9.600 -1.869 1.00 97.12 179 ALA A N 1
ATOM 1441 C CA . ALA A 1 179 ? -11.924 9.848 -2.862 1.00 97.12 179 ALA A CA 1
ATOM 1442 C C . ALA A 1 179 ? -11.212 8.549 -3.277 1.00 97.12 179 ALA A C 1
ATOM 1444 O O . ALA A 1 179 ? -11.061 8.273 -4.466 1.00 97.12 179 ALA A O 1
ATOM 1445 N N . ILE A 1 180 ? -10.838 7.724 -2.296 1.00 97.94 180 ILE A N 1
ATOM 1446 C CA . ILE A 1 180 ? -10.141 6.456 -2.533 1.00 97.94 180 ILE A CA 1
ATOM 1447 C C . ILE A 1 180 ? -11.051 5.441 -3.233 1.00 97.94 180 ILE A C 1
ATOM 1449 O O . ILE A 1 180 ? -10.649 4.818 -4.211 1.00 97.94 180 ILE A O 1
ATOM 1453 N N . LEU A 1 181 ? -12.281 5.266 -2.750 1.00 97.69 181 LEU A N 1
ATOM 1454 C CA . LEU A 1 181 ? -13.193 4.233 -3.238 1.00 97.69 181 LEU A CA 1
ATOM 1455 C C . LEU A 1 181 ? -13.730 4.530 -4.639 1.00 97.69 181 LEU A C 1
ATOM 1457 O O . LEU A 1 181 ? -13.923 3.595 -5.411 1.00 97.69 181 LEU A O 1
ATOM 1461 N N . LEU A 1 182 ? -13.938 5.801 -4.991 1.00 96.38 182 LEU A N 1
ATOM 1462 C CA . LEU A 1 182 ? -14.308 6.179 -6.357 1.00 96.38 182 LEU A CA 1
ATOM 1463 C C . LEU A 1 182 ? -13.141 5.986 -7.333 1.00 96.38 182 LEU A C 1
ATOM 1465 O O . LEU A 1 182 ? -13.355 5.475 -8.429 1.00 96.38 182 LEU A O 1
ATOM 1469 N N . ASN A 1 183 ? -11.912 6.323 -6.925 1.00 95.69 183 ASN A N 1
ATOM 1470 C CA . ASN A 1 183 ? -10.719 6.056 -7.731 1.00 95.69 183 ASN A CA 1
ATOM 1471 C C . ASN A 1 183 ? -10.510 4.546 -7.943 1.00 95.69 183 ASN A C 1
ATOM 1473 O O . ASN A 1 183 ? -10.289 4.097 -9.065 1.00 95.69 183 ASN A O 1
ATOM 1477 N N . TRP A 1 184 ? -10.652 3.751 -6.879 1.00 96.56 184 TRP A N 1
ATOM 1478 C CA . TRP A 1 184 ? -10.622 2.295 -6.979 1.00 96.56 184 TRP A CA 1
ATOM 1479 C C . TRP A 1 184 ? -11.691 1.761 -7.934 1.00 96.56 184 TRP A C 1
ATOM 1481 O O . TRP A 1 184 ? -11.386 0.899 -8.752 1.00 96.56 184 TRP A O 1
ATOM 1491 N N . PHE A 1 185 ? -12.928 2.255 -7.839 1.00 95.00 185 PHE A N 1
ATOM 1492 C CA . PHE A 1 185 ? -14.039 1.766 -8.652 1.00 95.00 185 PHE A CA 1
ATOM 1493 C C . PHE A 1 185 ? -13.769 1.954 -10.150 1.00 95.00 185 PHE A C 1
ATOM 1495 O O . PHE A 1 185 ? -13.923 1.005 -10.916 1.00 95.00 185 PHE A O 1
ATOM 1502 N N . ASP A 1 186 ? -13.274 3.129 -10.550 1.00 93.12 186 ASP A N 1
ATOM 1503 C CA . ASP A 1 186 ? -12.838 3.391 -11.927 1.00 93.12 186 ASP A CA 1
ATOM 1504 C C . ASP A 1 186 ? -11.761 2.391 -12.386 1.00 93.12 186 ASP A C 1
ATOM 1506 O O . ASP A 1 186 ? -11.878 1.756 -13.436 1.00 93.12 186 ASP A O 1
ATOM 1510 N N . ARG A 1 187 ? -10.741 2.148 -11.557 1.00 91.62 187 ARG A N 1
ATOM 1511 C CA . ARG A 1 187 ? -9.672 1.186 -11.873 1.00 91.62 187 ARG A CA 1
ATOM 1512 C C . ARG A 1 187 ? -10.173 -0.244 -11.976 1.00 91.62 187 ARG A C 1
ATOM 1514 O O . ARG A 1 187 ? -9.772 -0.963 -12.890 1.00 91.62 187 ARG A O 1
ATOM 1521 N N . PHE A 1 188 ? -11.022 -0.664 -11.046 1.00 91.06 188 PHE A N 1
ATOM 1522 C CA . PHE A 1 188 ? -11.538 -2.025 -10.970 1.00 91.06 188 PHE A CA 1
ATOM 1523 C C . PHE A 1 188 ? -12.346 -2.383 -12.221 1.00 91.06 188 PHE A C 1
ATOM 1525 O O . PHE A 1 188 ? -12.160 -3.465 -12.777 1.00 91.06 188 PHE A O 1
ATOM 1532 N N . LEU A 1 189 ? -13.151 -1.442 -12.731 1.00 89.88 189 LEU A N 1
ATOM 1533 C CA . LEU A 1 189 ? -13.892 -1.609 -13.986 1.00 89.88 189 LEU A CA 1
ATOM 1534 C C . LEU A 1 189 ? -12.975 -1.772 -15.211 1.00 89.88 189 LEU A C 1
ATOM 1536 O O . LEU A 1 189 ? -13.342 -2.469 -16.153 1.00 89.88 189 LEU A O 1
ATOM 1540 N N . ASN A 1 190 ? -11.782 -1.174 -15.188 1.00 89.50 190 ASN A N 1
ATOM 1541 C CA . ASN A 1 190 ? -10.833 -1.204 -16.304 1.00 89.50 190 ASN A CA 1
ATOM 1542 C C . ASN A 1 190 ? -9.807 -2.355 -16.233 1.00 89.50 190 ASN A C 1
ATOM 1544 O O . ASN A 1 190 ? -9.281 -2.774 -17.263 1.00 89.50 190 ASN A O 1
ATOM 1548 N N . LYS A 1 191 ? -9.472 -2.847 -15.031 1.00 80.25 191 LYS A N 1
ATOM 1549 C CA . LYS A 1 191 ? -8.357 -3.792 -14.791 1.00 80.25 191 LYS A CA 1
ATOM 1550 C C . LYS A 1 191 ? -8.799 -5.189 -14.335 1.00 80.25 191 LYS A C 1
ATOM 1552 O O . LYS A 1 191 ? -7.978 -6.107 -14.349 1.00 80.25 191 LYS A O 1
ATOM 1557 N N . GLY A 1 192 ? -10.058 -5.367 -13.930 1.00 79.44 192 GLY A N 1
ATOM 1558 C CA . GLY A 1 192 ? -10.583 -6.650 -13.455 1.00 79.44 192 GLY A CA 1
ATOM 1559 C C . GLY A 1 192 ? -9.772 -7.236 -12.289 1.00 79.44 192 GLY A C 1
ATOM 1560 O O . GLY A 1 192 ? -9.415 -6.529 -11.348 1.00 79.44 192 GLY A O 1
ATOM 1561 N N . ASP A 1 193 ? -9.443 -8.530 -12.372 1.00 79.31 193 ASP A N 1
ATOM 1562 C CA . ASP A 1 193 ? -8.774 -9.300 -11.305 1.00 79.31 193 ASP A CA 1
ATOM 1563 C C . ASP A 1 193 ? -7.312 -8.913 -11.017 1.00 79.31 193 ASP A C 1
ATOM 1565 O O . ASP A 1 193 ? -6.724 -9.411 -10.047 1.00 79.31 193 ASP A O 1
ATOM 1569 N N . ASP A 1 194 ? -6.713 -8.053 -11.845 1.00 86.19 194 ASP A N 1
ATOM 1570 C CA . ASP A 1 194 ? -5.370 -7.505 -11.627 1.00 86.19 194 ASP A CA 1
ATOM 1571 C C . ASP A 1 194 ? -5.383 -6.252 -10.726 1.00 86.19 194 ASP A C 1
ATOM 1573 O O . ASP A 1 194 ? -4.328 -5.691 -10.445 1.00 86.19 194 ASP A O 1
ATOM 1577 N N . CYS A 1 195 ? -6.555 -5.863 -10.212 1.00 90.12 195 CYS A N 1
ATOM 1578 C CA . CYS A 1 195 ? -6.761 -4.858 -9.169 1.00 90.12 195 CYS A CA 1
ATOM 1579 C C . CYS A 1 195 ? -7.281 -5.539 -7.879 1.00 90.12 195 CYS A C 1
ATOM 1581 O O . CYS A 1 195 ? -8.057 -6.496 -7.977 1.00 90.12 195 CYS A O 1
ATOM 1583 N N . PRO A 1 196 ? -6.896 -5.095 -6.663 1.00 94.25 196 PRO A N 1
ATOM 1584 C CA . PRO A 1 196 ? -7.446 -5.651 -5.427 1.00 94.25 196 PRO A CA 1
ATOM 1585 C C . PRO A 1 196 ? -8.956 -5.438 -5.352 1.00 94.25 196 PRO A C 1
ATOM 1587 O O . PRO A 1 196 ? -9.450 -4.323 -5.520 1.00 94.25 196 PRO A O 1
ATOM 1590 N N . ASN A 1 197 ? -9.703 -6.497 -5.059 1.00 94.69 197 ASN A N 1
ATOM 1591 C CA . ASN A 1 197 ? -11.143 -6.425 -4.891 1.00 94.69 197 ASN A CA 1
ATOM 1592 C C . ASN A 1 197 ? -11.496 -5.912 -3.486 1.00 94.69 197 ASN A C 1
ATOM 1594 O O . ASN A 1 197 ? -11.560 -6.670 -2.519 1.00 94.69 197 ASN A O 1
ATOM 1598 N N . ILE A 1 198 ? -11.778 -4.612 -3.388 1.00 96.75 198 ILE A N 1
ATOM 1599 C CA . ILE A 1 198 ? -12.294 -3.970 -2.169 1.00 96.75 198 ILE A CA 1
ATOM 1600 C C . ILE A 1 198 ? -13.775 -3.580 -2.297 1.00 96.75 198 ILE A C 1
ATOM 1602 O O . ILE A 1 198 ? -14.257 -2.687 -1.596 1.00 96.75 198 ILE A O 1
ATOM 1606 N N . GLN A 1 199 ? -14.537 -4.286 -3.144 1.00 96.00 199 GLN A N 1
ATOM 1607 C CA . GLN A 1 199 ? -15.971 -4.052 -3.363 1.00 96.00 199 GLN A CA 1
ATOM 1608 C C . GLN A 1 199 ? -16.759 -4.037 -2.051 1.00 96.00 199 GLN A C 1
ATOM 1610 O O . GLN A 1 199 ? -17.627 -3.192 -1.836 1.00 96.00 199 GLN A O 1
ATOM 1615 N N . ARG A 1 200 ? -16.416 -4.932 -1.121 1.00 95.56 200 ARG A N 1
ATOM 1616 C CA . ARG A 1 200 ? -17.069 -4.987 0.187 1.00 95.56 200 ARG A CA 1
ATOM 1617 C C . ARG A 1 200 ? -16.921 -3.677 0.967 1.00 95.56 200 ARG A C 1
ATOM 1619 O O . ARG A 1 200 ? -17.871 -3.252 1.625 1.00 95.56 200 ARG A O 1
ATOM 1626 N N . ALA A 1 201 ? -15.752 -3.036 0.903 1.00 97.38 201 ALA A N 1
ATOM 1627 C CA . ALA A 1 201 ? -15.532 -1.735 1.527 1.00 97.38 201 ALA A CA 1
ATOM 1628 C C . ALA A 1 201 ? -16.341 -0.639 0.832 1.00 97.38 201 ALA A C 1
ATOM 1630 O O . ALA A 1 201 ? -16.980 0.163 1.517 1.00 97.38 201 ALA A O 1
ATOM 1631 N N . PHE A 1 202 ? -16.391 -0.661 -0.503 1.00 96.94 202 PHE A N 1
ATOM 1632 C CA . PHE A 1 202 ? -17.227 0.244 -1.288 1.00 96.94 202 PHE A CA 1
ATOM 1633 C C . PHE A 1 202 ? -18.700 0.173 -0.857 1.00 96.94 202 PHE A C 1
ATOM 1635 O O . PHE A 1 202 ? -19.292 1.193 -0.517 1.00 96.94 202 PHE A O 1
ATOM 1642 N N . GLU A 1 203 ? -19.278 -1.027 -0.755 1.00 95.81 203 GLU A N 1
ATOM 1643 C CA . GLU A 1 203 ? -20.665 -1.232 -0.307 1.00 95.81 203 GLU A CA 1
ATOM 1644 C C . GLU A 1 203 ? -20.923 -0.730 1.122 1.00 95.81 203 GLU A C 1
ATOM 1646 O O . GLU A 1 203 ? -22.016 -0.259 1.455 1.00 95.81 203 GLU A O 1
ATOM 1651 N N . VAL A 1 204 ? -19.948 -0.883 2.023 1.00 96.44 204 VAL A N 1
ATOM 1652 C CA . VAL A 1 204 ? -20.061 -0.397 3.404 1.00 96.44 204 VAL A CA 1
ATOM 1653 C C . VAL A 1 204 ? -20.039 1.128 3.436 1.00 96.44 204 VAL A C 1
ATOM 1655 O O . VAL A 1 204 ? -20.901 1.724 4.085 1.00 96.44 204 VAL A O 1
ATOM 1658 N N . TRP A 1 205 ? -19.089 1.754 2.744 1.00 96.31 205 TRP A N 1
ATOM 1659 C CA . TRP A 1 205 ? -19.011 3.207 2.634 1.00 96.31 205 TRP A CA 1
ATOM 1660 C C . TRP A 1 205 ? -20.261 3.786 1.967 1.00 96.31 205 TRP A C 1
ATOM 1662 O O . TRP A 1 205 ? -20.870 4.684 2.540 1.00 96.31 205 TRP A O 1
ATOM 1672 N N . TRP A 1 206 ? -20.708 3.221 0.841 1.00 92.94 206 TRP A N 1
ATOM 1673 C CA . TRP A 1 206 ? -21.891 3.676 0.103 1.00 92.94 206 TRP A CA 1
ATOM 1674 C C . TRP A 1 206 ? -23.135 3.724 0.996 1.00 92.94 206 TRP A C 1
ATOM 1676 O O . TRP A 1 206 ? -23.831 4.737 1.072 1.00 92.94 206 TRP A O 1
ATOM 1686 N N . ARG A 1 207 ? -23.370 2.655 1.771 1.00 92.38 207 ARG A N 1
ATOM 1687 C CA . ARG A 1 207 ? -24.459 2.615 2.758 1.00 92.38 207 ARG A CA 1
ATOM 1688 C C . ARG A 1 207 ? -24.300 3.683 3.840 1.00 92.38 207 ARG A C 1
ATOM 1690 O O . ARG A 1 207 ? -25.283 4.299 4.231 1.00 92.38 207 ARG A O 1
ATOM 1697 N N . ARG A 1 208 ? -23.085 3.924 4.338 1.00 90.69 208 ARG A N 1
ATOM 1698 C CA . ARG A 1 208 ? -22.830 4.947 5.370 1.00 90.69 208 ARG A CA 1
ATOM 1699 C C . ARG A 1 208 ? -22.996 6.371 4.842 1.00 90.69 208 ARG A C 1
ATOM 1701 O O . ARG A 1 208 ? -23.483 7.208 5.594 1.00 90.69 208 ARG A O 1
ATOM 1708 N N . ALA A 1 209 ? -22.591 6.624 3.601 1.00 85.69 209 ALA A N 1
ATOM 1709 C CA . ALA A 1 209 ? -22.644 7.934 2.968 1.00 85.69 209 ALA A CA 1
ATOM 1710 C C . ALA A 1 209 ? -24.087 8.324 2.622 1.00 85.69 209 ALA A C 1
ATOM 1712 O O . ALA A 1 209 ? -24.561 9.351 3.089 1.00 85.69 209 ALA A O 1
ATOM 1713 N N . PHE A 1 210 ? -24.816 7.469 1.900 1.00 76.25 210 PHE A N 1
ATOM 1714 C CA . PHE A 1 210 ? -26.104 7.853 1.314 1.00 76.25 210 PHE A CA 1
ATOM 1715 C C . PHE A 1 210 ? -27.327 7.447 2.148 1.00 76.25 210 PHE A C 1
ATOM 1717 O O . PHE A 1 210 ? -28.292 8.202 2.213 1.00 76.25 210 PHE A O 1
ATOM 1724 N N . ILE A 1 211 ? -27.307 6.308 2.859 1.00 64.19 211 ILE A N 1
ATOM 1725 C CA . ILE A 1 211 ? -28.482 5.887 3.656 1.00 64.19 211 ILE A CA 1
ATOM 1726 C C . ILE A 1 211 ? -28.649 6.775 4.894 1.00 64.19 211 ILE A C 1
ATOM 1728 O O . ILE A 1 211 ? -29.769 7.112 5.266 1.00 64.19 211 ILE A O 1
ATOM 1732 N N . ARG A 1 212 ? -27.548 7.199 5.531 1.00 59.41 212 ARG A N 1
ATOM 1733 C CA . ARG A 1 212 ? -27.624 8.095 6.698 1.00 59.41 212 ARG A CA 1
ATOM 1734 C C . ARG A 1 212 ? -28.002 9.528 6.326 1.00 59.41 212 ARG A C 1
ATOM 1736 O O . ARG A 1 212 ? -28.690 10.166 7.113 1.00 59.41 212 ARG A O 1
ATOM 1743 N N . GLN A 1 213 ? -27.583 10.011 5.156 1.00 58.50 213 GLN A N 1
ATOM 1744 C CA . GLN A 1 213 ? -27.986 11.330 4.655 1.00 58.50 213 GLN A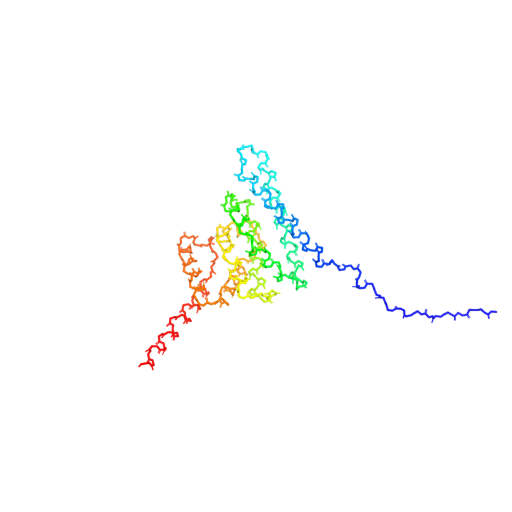 CA 1
ATOM 1745 C C . GLN A 1 213 ? -29.477 11.357 4.304 1.00 58.50 213 GLN A C 1
ATOM 1747 O O . GLN A 1 213 ? -30.182 12.244 4.767 1.00 58.50 213 GLN A O 1
ATOM 1752 N N . TYR A 1 214 ? -29.985 10.322 3.627 1.00 53.59 214 TYR A N 1
ATOM 1753 C CA . TYR A 1 214 ? -31.409 10.226 3.297 1.00 53.59 214 TYR A CA 1
ATOM 1754 C C . TYR A 1 214 ? -32.318 10.200 4.537 1.00 53.59 214 TYR A C 1
ATOM 1756 O O . TYR A 1 214 ? -33.340 10.878 4.560 1.00 53.59 214 TYR A O 1
ATOM 1764 N N . VAL A 1 215 ? -31.956 9.461 5.595 1.00 56.56 215 VAL A N 1
ATOM 1765 C CA . VAL A 1 215 ? -32.738 9.432 6.851 1.00 56.56 215 VAL A CA 1
ATOM 1766 C C . VAL A 1 215 ? -32.708 10.780 7.585 1.00 56.56 215 VAL A C 1
ATOM 1768 O O . VAL A 1 215 ? -33.703 11.156 8.190 1.00 56.56 215 VAL A O 1
ATOM 1771 N N . ALA A 1 216 ? -31.597 11.519 7.524 1.00 57.31 216 ALA A N 1
ATOM 1772 C CA . ALA A 1 216 ? -31.509 12.850 8.125 1.00 57.31 216 ALA A CA 1
ATOM 1773 C C . ALA A 1 216 ? -32.332 13.900 7.354 1.00 57.31 216 ALA A C 1
ATOM 1775 O O . ALA A 1 216 ? -32.956 14.752 7.975 1.00 57.31 216 ALA A O 1
ATOM 1776 N N . GLU A 1 217 ? -32.368 13.823 6.020 1.00 53.59 217 GLU A N 1
ATOM 1777 C CA . GLU A 1 217 ? -33.155 14.731 5.170 1.00 53.59 217 GLU A CA 1
ATOM 1778 C C . GLU A 1 217 ? -34.657 14.423 5.192 1.00 53.59 217 GLU A C 1
ATOM 1780 O O . GLU A 1 217 ? -35.467 15.331 5.092 1.00 53.59 217 GLU A O 1
ATOM 1785 N N . SER A 1 218 ? -35.045 13.157 5.367 1.00 55.47 218 SER A N 1
ATOM 1786 C CA . SER A 1 218 ? -36.454 12.740 5.477 1.00 55.47 218 SER A CA 1
ATOM 1787 C C . SER A 1 218 ? -37.081 12.969 6.864 1.00 55.47 218 SER A C 1
ATOM 1789 O O . SER A 1 218 ? -38.263 12.687 7.053 1.00 55.47 218 SER A O 1
ATOM 1791 N N . GLN A 1 219 ? -36.304 13.469 7.833 1.00 49.78 219 GLN A N 1
ATOM 1792 C CA . GLN A 1 219 ? -36.752 13.850 9.183 1.00 49.78 219 GLN A CA 1
ATOM 1793 C C . GLN A 1 219 ? -36.788 15.376 9.410 1.00 49.78 219 GLN A C 1
ATOM 1795 O O . GLN A 1 219 ? -37.077 15.810 10.528 1.00 49.78 219 GLN A O 1
ATOM 1800 N N . LEU A 1 220 ? -36.492 16.167 8.375 1.00 49.69 220 LEU A N 1
ATOM 1801 C CA . LEU A 1 220 ? -36.630 17.628 8.323 1.00 49.69 220 LEU A CA 1
ATOM 1802 C C . LEU A 1 220 ? -37.883 18.010 7.526 1.00 49.69 220 LEU A C 1
ATOM 1804 O O . LEU A 1 220 ? -38.483 19.050 7.876 1.00 49.69 220 LEU A O 1
#

pLDDT: mean 87.58, std 16.67, range [38.47, 98.75]

Radius of gyration: 22.71 Å; Cα contacts (8 Å, |Δi|>4): 207; chains: 1; bounding box: 74×48×80 Å

Secondary structure (DSSP, 8-state):
------------TTTTSSPPPHHHHHHHHHHHHHHHHHHHHHHHH--S-HHHHHHHHHHHHHHHHHHHHHHHHHHHTT--HHHHHHHHT-HHHHHHHHHS-HHHHHHHHHHHHHHHHHHHTTSS---HHHHHHHHHHHHHHHHHHHHHHHHH-SSS-HHHHHHHHHHHHHTS-HHHHHHHHHHHHHHHHHHGGGS---HHHHHHHHIIIIIHHHHHHTT-

Mean predicted aligned error: 8.08 Å

Nearest PDB structures (foldseek):
  4n9f-assembly12_w  TM=2.518E-01  e=2.898E-01  Homo sapiens
  8hme-assembly1_A  TM=2.672E-01  e=2.712E+00  Tetrahymena thermophila

Organism: Davidia involucrata (NCBI:txid16924)